Protein AF-A0A177X013-F1 (afdb_monomer_lite)

Structure (mmCIF, N/CA/C/O backbone):
data_AF-A0A177X013-F1
#
_entry.id   AF-A0A177X013-F1
#
loop_
_atom_site.group_PDB
_atom_site.id
_atom_site.type_symbol
_atom_site.label_atom_id
_atom_site.label_alt_id
_atom_site.label_comp_id
_atom_site.label_asym_id
_atom_site.label_entity_id
_atom_site.label_seq_id
_atom_site.pdbx_PDB_ins_code
_atom_site.Cartn_x
_atom_site.Cartn_y
_atom_site.Cartn_z
_atom_site.occupancy
_atom_site.B_iso_or_equiv
_atom_site.auth_seq_id
_atom_site.auth_comp_id
_atom_site.auth_asym_id
_atom_site.auth_atom_id
_atom_site.pdbx_PDB_model_num
ATOM 1 N N . MET A 1 1 ? -49.989 3.088 95.632 1.00 61.22 1 MET A N 1
ATOM 2 C CA . MET A 1 1 ? -48.699 2.382 95.447 1.00 61.22 1 MET A CA 1
ATOM 3 C C . MET A 1 1 ? -48.787 1.235 94.433 1.00 61.22 1 MET A C 1
ATOM 5 O O . MET A 1 1 ? -48.000 1.241 93.500 1.00 61.22 1 MET A O 1
ATOM 9 N N . ALA A 1 2 ? -49.727 0.282 94.551 1.00 73.88 2 ALA A N 1
ATOM 10 C CA . ALA A 1 2 ? -49.805 -0.872 93.636 1.00 73.88 2 ALA A CA 1
ATOM 11 C C . ALA A 1 2 ? -50.185 -0.526 92.173 1.00 73.88 2 ALA A C 1
ATOM 13 O O . ALA A 1 2 ? -49.547 -1.038 91.260 1.00 73.88 2 ALA A O 1
ATOM 14 N N . ASN A 1 3 ? -51.150 0.378 91.939 1.00 80.94 3 ASN A N 1
ATOM 15 C CA . ASN A 1 3 ? -51.537 0.790 90.574 1.00 80.94 3 ASN A CA 1
ATOM 16 C C . ASN A 1 3 ? -50.411 1.512 89.823 1.00 80.94 3 ASN A C 1
ATOM 18 O O . ASN A 1 3 ? -50.143 1.181 88.678 1.00 80.94 3 ASN A O 1
ATOM 22 N N . ILE A 1 4 ? -49.692 2.411 90.501 1.00 86.50 4 ILE A N 1
ATOM 23 C CA . ILE A 1 4 ? -48.566 3.155 89.915 1.00 86.50 4 ILE A CA 1
ATOM 24 C C . ILE A 1 4 ? -47.452 2.199 89.464 1.00 86.50 4 ILE A C 1
ATOM 26 O O . ILE A 1 4 ? -46.895 2.365 88.387 1.00 86.50 4 ILE A O 1
ATOM 30 N N . ARG A 1 5 ? -47.152 1.149 90.245 1.00 86.75 5 ARG A N 1
ATOM 31 C CA . ARG A 1 5 ? -46.179 0.122 89.829 1.00 86.75 5 ARG A CA 1
ATOM 32 C C . ARG A 1 5 ? -46.622 -0.641 88.584 1.00 86.75 5 ARG A C 1
ATOM 34 O O . ARG A 1 5 ? -45.784 -0.964 87.754 1.00 86.75 5 ARG A O 1
ATOM 41 N N . LYS A 1 6 ? -47.918 -0.930 88.459 1.00 90.56 6 LYS A N 1
ATOM 42 C CA . LYS A 1 6 ? -48.472 -1.649 87.307 1.00 90.56 6 LYS A CA 1
ATOM 43 C C . LYS A 1 6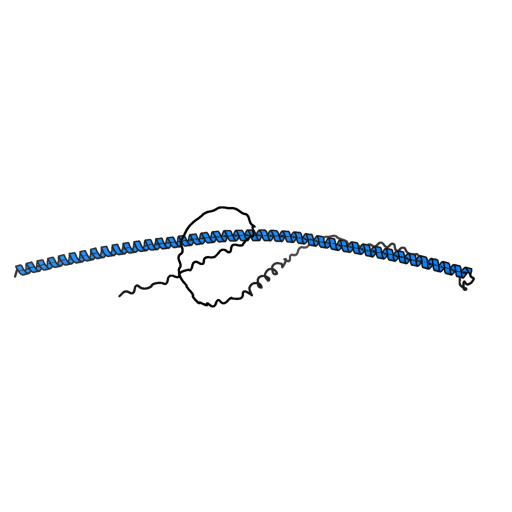 ? -48.475 -0.781 86.045 1.00 90.56 6 LYS A C 1
ATOM 45 O O . LYS A 1 6 ? -48.147 -1.269 84.973 1.00 90.56 6 LYS A O 1
ATOM 50 N N . GLU A 1 7 ? -48.800 0.502 86.180 1.00 91.81 7 GLU A N 1
ATOM 51 C CA . GLU A 1 7 ? -48.697 1.481 85.092 1.00 91.81 7 GLU A CA 1
ATOM 52 C C . GLU A 1 7 ? -47.247 1.678 84.644 1.00 91.81 7 GLU A C 1
ATOM 54 O O . GLU A 1 7 ? -46.984 1.673 83.448 1.00 91.81 7 GLU A O 1
ATOM 59 N N . MET A 1 8 ? -46.303 1.758 85.586 1.00 91.31 8 MET A N 1
ATOM 60 C CA . MET A 1 8 ? -44.873 1.849 85.287 1.00 91.31 8 MET A CA 1
ATOM 61 C C . MET A 1 8 ? -44.363 0.605 84.548 1.00 91.31 8 MET A C 1
ATOM 63 O O . MET A 1 8 ? -43.709 0.740 83.522 1.00 91.31 8 MET A O 1
ATOM 67 N N . GLN A 1 9 ? -44.736 -0.600 84.994 1.00 92.94 9 GLN A N 1
ATOM 68 C CA . GLN A 1 9 ? -44.402 -1.843 84.286 1.00 92.94 9 GLN A CA 1
ATOM 69 C C . GLN A 1 9 ? -45.012 -1.904 82.881 1.00 92.94 9 GLN A C 1
ATOM 71 O O . GLN A 1 9 ? -44.349 -2.338 81.945 1.00 92.94 9 GLN A O 1
ATOM 76 N N . ASN A 1 10 ? -46.258 -1.456 82.708 1.00 93.81 10 ASN A N 1
ATOM 77 C CA . ASN A 1 10 ? -46.877 -1.385 81.384 1.00 93.81 10 ASN A CA 1
ATOM 78 C C . ASN A 1 10 ? -46.188 -0.349 80.483 1.00 93.81 10 ASN A C 1
ATOM 80 O O . ASN A 1 10 ? -46.026 -0.601 79.295 1.00 93.81 10 ASN A O 1
ATOM 84 N N . ALA A 1 11 ? -45.774 0.797 81.029 1.00 93.56 11 ALA A N 1
ATOM 85 C CA . ALA A 1 11 ? -45.042 1.816 80.284 1.00 93.56 11 ALA A CA 1
ATOM 86 C C . ALA A 1 11 ? -43.655 1.317 79.849 1.00 93.56 11 ALA A C 1
ATOM 88 O O . ALA A 1 11 ? -43.278 1.512 78.698 1.00 93.56 11 ALA A O 1
ATOM 89 N N . GLU A 1 12 ? -42.932 0.618 80.728 1.00 94.88 12 GLU A N 1
ATOM 90 C CA . GLU A 1 12 ? -41.658 -0.034 80.395 1.00 94.88 12 GLU A CA 1
ATOM 91 C C . GLU A 1 12 ? -41.834 -1.084 79.295 1.00 94.88 12 GLU A C 1
ATOM 93 O O . GLU A 1 12 ? -41.061 -1.118 78.339 1.00 94.88 12 GLU A O 1
ATOM 98 N N . LEU A 1 13 ? -42.874 -1.917 79.394 1.00 95.12 13 LEU A N 1
ATOM 99 C CA . LEU A 1 13 ? -43.144 -2.961 78.409 1.00 95.12 13 LEU A CA 1
ATOM 100 C C . LEU A 1 13 ? -43.518 -2.359 77.048 1.00 95.12 13 LEU A C 1
ATOM 102 O O . LEU A 1 13 ? -42.961 -2.778 76.038 1.00 95.12 13 LEU A O 1
ATOM 106 N N . ASN A 1 14 ? -44.369 -1.328 77.035 1.00 95.81 14 ASN A N 1
ATOM 107 C CA . ASN A 1 14 ? -44.735 -0.592 75.823 1.00 95.81 14 ASN A CA 1
ATOM 108 C C . ASN A 1 14 ? -43.517 0.074 75.168 1.00 95.81 14 ASN A C 1
ATOM 110 O O . ASN A 1 14 ? -43.344 -0.027 73.955 1.00 95.81 14 ASN A O 1
ATOM 114 N N . HIS A 1 15 ? -42.654 0.708 75.965 1.00 95.75 15 HIS A N 1
ATOM 115 C CA . HIS A 1 15 ? -41.426 1.326 75.473 1.00 95.75 15 HIS A CA 1
ATOM 116 C C . HIS A 1 15 ? -40.476 0.290 74.859 1.00 95.75 15 HIS A C 1
ATOM 118 O O . HIS A 1 15 ? -39.914 0.525 73.795 1.00 95.75 15 HIS A O 1
ATOM 124 N N . LEU A 1 16 ? -40.310 -0.879 75.490 1.00 96.56 16 LEU A N 1
ATOM 125 C CA . LEU A 1 16 ? -39.487 -1.961 74.939 1.00 96.56 16 LEU A CA 1
ATOM 126 C C . LEU A 1 16 ? -40.039 -2.493 73.611 1.00 96.56 16 LEU A C 1
ATOM 128 O O . LEU A 1 16 ? -39.260 -2.742 72.693 1.00 96.56 16 LEU A O 1
ATOM 132 N N . THR A 1 17 ? -41.360 -2.643 73.484 1.00 96.50 17 THR A N 1
ATOM 133 C CA . THR A 1 17 ? -41.977 -3.020 72.202 1.00 96.50 17 THR A CA 1
ATOM 134 C C . THR A 1 17 ? -41.787 -1.951 71.134 1.00 96.50 17 THR A C 1
ATOM 136 O O . THR A 1 17 ? -41.399 -2.285 70.021 1.00 96.50 17 THR A O 1
ATOM 139 N N . GLU A 1 18 ? -41.974 -0.675 71.471 1.00 97.00 18 GLU A N 1
ATOM 140 C CA . GLU A 1 18 ? -41.779 0.425 70.523 1.00 97.00 18 GLU A CA 1
ATOM 141 C C . GLU A 1 18 ? -40.314 0.524 70.073 1.00 97.00 18 GLU A C 1
ATOM 143 O O . GLU A 1 18 ? -40.041 0.689 68.885 1.00 97.00 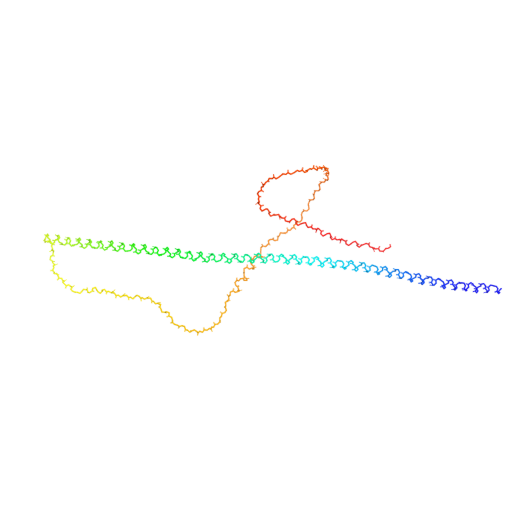18 GLU A O 1
ATOM 148 N N . MET A 1 19 ? -39.358 0.327 70.989 1.00 96.88 19 MET A N 1
ATOM 149 C CA . MET A 1 19 ? -37.940 0.226 70.642 1.00 96.88 19 MET A CA 1
ATOM 150 C C . MET A 1 19 ? -37.664 -0.927 69.673 1.00 96.88 19 MET A C 1
ATOM 152 O O . MET A 1 19 ? -36.980 -0.724 68.671 1.00 96.88 19 MET A O 1
ATOM 156 N N . ALA A 1 20 ? -38.214 -2.115 69.932 1.00 96.31 20 ALA A N 1
ATOM 157 C CA . ALA A 1 20 ? -38.035 -3.269 69.053 1.00 96.31 20 ALA A CA 1
ATOM 158 C C . ALA A 1 20 ? -38.648 -3.039 67.657 1.00 96.31 20 ALA A C 1
ATOM 160 O O . ALA A 1 20 ? -38.047 -3.410 66.645 1.00 96.31 20 ALA A O 1
ATOM 161 N N . ASP A 1 21 ? -39.812 -2.390 67.586 1.00 97.19 21 ASP A N 1
ATOM 162 C CA . ASP A 1 21 ? -40.474 -2.049 66.325 1.00 97.19 21 ASP A CA 1
ATOM 163 C C . ASP A 1 21 ? -39.683 -1.000 65.528 1.00 97.19 21 ASP A C 1
ATOM 165 O O . ASP A 1 21 ? -39.533 -1.124 64.308 1.00 97.19 21 ASP A O 1
ATOM 169 N N . LEU A 1 22 ? -39.114 0.002 66.204 1.00 97.19 22 LEU A N 1
ATOM 170 C CA . LEU A 1 22 ? -38.243 1.001 65.583 1.00 97.19 22 LEU A CA 1
ATOM 171 C C . LEU A 1 22 ? -36.941 0.384 65.065 1.00 97.19 22 LEU A C 1
ATOM 173 O O . LEU A 1 22 ? -36.544 0.668 63.934 1.00 97.19 22 LEU A O 1
ATOM 177 N N . GLU A 1 23 ? -36.294 -0.485 65.845 1.00 96.81 23 GLU A N 1
ATOM 178 C CA . GLU A 1 23 ? -35.095 -1.212 65.413 1.00 96.81 23 GLU A CA 1
ATOM 179 C C . GLU A 1 23 ? -35.379 -2.063 64.174 1.00 96.81 23 GLU A C 1
ATOM 181 O O . GLU A 1 23 ? -34.621 -2.033 63.199 1.00 96.81 23 GLU A O 1
ATOM 186 N N . ARG A 1 24 ? -36.512 -2.772 64.170 1.00 96.94 24 ARG A N 1
ATOM 187 C CA . ARG A 1 24 ? -36.953 -3.557 63.019 1.00 96.94 24 ARG A CA 1
ATOM 188 C C . ARG A 1 24 ? -37.196 -2.678 61.793 1.00 96.94 24 ARG A C 1
ATOM 190 O O . ARG A 1 24 ? -36.678 -2.989 60.722 1.00 96.94 24 ARG A O 1
ATOM 197 N N . SER A 1 25 ? -37.937 -1.582 61.945 1.00 97.50 25 SER A N 1
ATOM 198 C CA . SER A 1 25 ? -38.226 -0.635 60.860 1.00 97.50 25 SER A CA 1
ATOM 199 C C . SER A 1 25 ? -36.945 -0.033 60.273 1.00 97.50 25 SER A C 1
ATOM 201 O O . SER A 1 25 ? -36.783 0.036 59.053 1.00 97.50 25 SER A O 1
ATOM 203 N N . LEU A 1 26 ? -35.978 0.322 61.125 1.00 97.44 26 LEU A N 1
ATOM 204 C CA . LEU A 1 26 ? -34.677 0.837 60.701 1.00 97.44 26 LEU A CA 1
ATOM 205 C C . LEU A 1 26 ? -33.886 -0.207 59.904 1.00 97.44 26 LEU A C 1
ATOM 207 O O . LEU A 1 26 ? -33.320 0.119 58.857 1.00 97.44 26 LEU A O 1
ATOM 211 N N . LEU A 1 27 ? -33.852 -1.461 60.366 1.00 97.50 27 LEU A N 1
ATOM 212 C CA . LEU A 1 27 ? -33.182 -2.549 59.652 1.00 97.50 27 LEU A CA 1
ATOM 213 C C . LEU A 1 27 ? -33.850 -2.843 58.303 1.00 97.50 27 LEU A C 1
ATOM 215 O O . LEU A 1 27 ? -33.152 -2.998 57.299 1.00 97.50 27 LEU A O 1
ATOM 219 N N . GLU A 1 28 ? -35.182 -2.860 58.249 1.00 97.62 28 GLU A N 1
ATOM 220 C CA . GLU A 1 28 ? -35.942 -3.046 57.008 1.00 97.62 28 GLU A CA 1
ATOM 221 C C . GLU A 1 28 ? -35.687 -1.899 56.015 1.00 97.62 28 GLU A C 1
ATOM 223 O O . GLU A 1 28 ? -35.391 -2.151 54.841 1.00 97.62 28 GLU A O 1
ATOM 228 N N . ALA A 1 29 ? -35.709 -0.646 56.480 1.00 97.44 29 ALA A N 1
ATOM 229 C CA . ALA A 1 29 ? -35.396 0.526 55.665 1.00 97.44 29 ALA A CA 1
ATOM 230 C C . ALA A 1 29 ? -33.955 0.482 55.135 1.00 97.44 29 ALA A C 1
ATOM 232 O O . ALA A 1 29 ? -33.724 0.705 53.944 1.00 97.44 29 ALA A O 1
ATOM 233 N N . ARG A 1 30 ? -32.985 0.117 55.984 1.00 97.88 30 ARG A N 1
ATOM 234 C CA . ARG A 1 30 ? -31.582 -0.048 55.581 1.00 97.88 30 ARG A CA 1
ATOM 235 C C . ARG A 1 30 ? -31.428 -1.125 54.511 1.00 97.88 30 ARG A C 1
ATOM 237 O O . ARG A 1 30 ? -30.766 -0.885 53.505 1.00 97.88 30 ARG A O 1
ATOM 244 N N . MET A 1 31 ? -32.045 -2.293 54.698 1.00 97.88 31 MET A N 1
ATOM 245 C CA . MET A 1 31 ? -31.998 -3.374 53.708 1.00 97.88 31 MET A CA 1
ATOM 246 C C . MET A 1 31 ? -32.633 -2.959 52.379 1.00 97.88 31 MET A C 1
ATOM 248 O O . MET A 1 31 ? -32.132 -3.335 51.319 1.00 97.88 31 MET A O 1
ATOM 252 N N . LYS A 1 32 ? -33.727 -2.192 52.417 1.00 98.00 32 LYS A N 1
ATOM 253 C CA . LYS A 1 32 ? -34.384 -1.679 51.212 1.00 98.00 32 LYS A CA 1
ATOM 254 C C . LYS A 1 32 ? -33.476 -0.713 50.451 1.00 98.00 32 LYS A C 1
ATOM 256 O O . LYS A 1 32 ? -33.239 -0.932 49.266 1.00 98.00 32 LYS A O 1
ATOM 261 N N . LEU A 1 33 ? -32.912 0.282 51.138 1.00 97.94 33 LEU A N 1
ATOM 262 C CA . LEU A 1 33 ? -31.987 1.246 50.536 1.00 97.94 33 LEU A CA 1
ATOM 263 C C . LEU A 1 33 ? -30.741 0.563 49.968 1.00 97.94 33 LEU A C 1
ATOM 265 O O . LEU A 1 33 ? -30.304 0.897 48.870 1.00 97.94 33 LEU A O 1
ATOM 269 N N . GLN A 1 34 ? -30.202 -0.434 50.673 1.00 98.00 34 GLN A N 1
ATOM 270 C CA . GLN A 1 34 ? -29.065 -1.206 50.183 1.00 98.00 34 GLN A CA 1
ATOM 271 C C . GLN A 1 34 ? -29.403 -1.939 48.877 1.00 98.00 34 GLN A C 1
ATOM 273 O O . GLN A 1 34 ? -28.647 -1.846 47.914 1.00 98.00 34 GLN A O 1
ATOM 278 N N . LYS A 1 35 ? -30.557 -2.613 48.803 1.00 98.31 35 LYS A N 1
ATOM 279 C CA . LYS A 1 35 ? -30.996 -3.297 47.575 1.00 98.31 35 LYS A CA 1
ATOM 280 C C . LYS A 1 35 ? -31.227 -2.325 46.419 1.00 98.31 35 LYS A C 1
ATOM 282 O O . LYS A 1 35 ? -30.875 -2.632 45.283 1.00 98.31 35 LYS A O 1
ATOM 287 N N . GLU A 1 36 ? -31.823 -1.167 46.687 1.00 98.19 36 GLU A N 1
ATOM 288 C CA . GLU A 1 36 ? -32.043 -0.130 45.673 1.00 98.19 36 GLU A CA 1
ATOM 289 C C . GLU A 1 36 ? -30.715 0.424 45.139 1.00 98.19 36 GLU A C 1
ATOM 291 O O . GLU A 1 36 ? -30.545 0.536 43.923 1.00 98.19 36 GLU A O 1
ATOM 296 N N . ALA A 1 37 ? -29.745 0.684 46.022 1.00 97.94 37 ALA A N 1
ATOM 297 C CA . ALA A 1 37 ? -28.405 1.114 45.639 1.00 97.94 37 ALA A CA 1
ATOM 298 C C . ALA A 1 37 ? -27.667 0.042 44.821 1.00 97.94 37 ALA A C 1
ATOM 300 O O . ALA A 1 37 ? -27.144 0.347 43.752 1.00 97.94 37 ALA A O 1
ATOM 301 N N . GLU A 1 38 ? -27.683 -1.220 45.261 1.00 98.19 38 GLU A N 1
ATOM 302 C CA . GLU A 1 38 ? -27.077 -2.342 44.530 1.00 98.19 38 GLU A CA 1
ATOM 303 C C . GLU A 1 38 ? -27.692 -2.516 43.133 1.00 98.19 38 GLU A C 1
ATOM 305 O O . GLU A 1 38 ? -26.974 -2.746 42.160 1.00 98.19 38 GLU A O 1
ATOM 310 N N . ASN A 1 39 ? -29.013 -2.366 43.002 1.00 98.12 39 ASN A N 1
ATOM 311 C CA . ASN A 1 39 ? -29.688 -2.430 41.705 1.00 98.12 39 ASN A CA 1
ATOM 312 C C . ASN A 1 39 ? -29.307 -1.251 40.800 1.00 98.12 39 ASN A C 1
ATOM 314 O O . ASN A 1 39 ? -29.091 -1.446 39.603 1.00 98.12 39 ASN A O 1
ATOM 318 N N . LYS A 1 40 ? -29.191 -0.039 41.358 1.00 98.38 40 LYS A N 1
ATOM 319 C CA . LYS A 1 40 ? -28.760 1.146 40.606 1.00 98.38 40 LYS A CA 1
ATOM 320 C C . LYS A 1 40 ? -27.322 0.999 40.113 1.00 98.38 40 LYS A C 1
ATOM 322 O O . LYS A 1 40 ? -27.064 1.272 38.943 1.00 98.38 40 LYS A O 1
ATOM 327 N N . ILE A 1 41 ? -26.421 0.514 40.969 1.00 98.31 41 ILE A N 1
ATOM 328 C CA . ILE A 1 41 ? -25.024 0.237 40.614 1.00 98.31 41 ILE A CA 1
ATOM 329 C C . ILE A 1 41 ? -24.971 -0.772 39.467 1.00 98.31 41 ILE A C 1
ATOM 331 O O . ILE A 1 41 ? -24.408 -0.459 38.425 1.00 98.31 41 ILE A O 1
ATOM 335 N N . LYS A 1 42 ? -25.663 -1.911 39.583 1.00 98.44 42 LYS A N 1
ATOM 336 C CA . LYS A 1 42 ? -25.708 -2.922 38.511 1.00 98.44 42 LYS A CA 1
ATOM 337 C C . LYS A 1 42 ? -26.246 -2.371 37.192 1.00 98.44 42 LYS A C 1
ATOM 339 O O . LYS A 1 42 ? -25.731 -2.698 36.127 1.00 98.44 42 LYS A O 1
ATOM 344 N N . SER A 1 43 ? -27.280 -1.531 37.246 1.00 98.38 43 SER A N 1
ATOM 345 C CA . SER A 1 43 ? -27.830 -0.893 36.047 1.00 98.38 43 SER A CA 1
ATOM 346 C C . SER A 1 43 ? -26.822 0.052 35.393 1.00 98.38 43 SER A C 1
ATOM 348 O O . SER A 1 43 ? -26.702 0.059 34.170 1.00 98.38 43 SER A O 1
ATOM 350 N N . MET A 1 44 ? -26.107 0.849 36.191 1.00 98.19 44 MET A N 1
ATOM 351 C CA . MET A 1 44 ? -25.073 1.759 35.698 1.00 98.19 44 MET A CA 1
ATOM 352 C C . MET A 1 44 ? -23.877 0.998 35.126 1.00 98.19 44 MET A C 1
ATOM 354 O O . MET A 1 44 ? -23.410 1.336 34.043 1.00 98.19 44 MET A O 1
ATOM 358 N N . GLU A 1 45 ? -23.419 -0.051 35.808 1.00 98.31 45 GLU A N 1
ATOM 359 C CA . GLU A 1 45 ? -22.350 -0.933 35.334 1.00 98.31 45 GLU A CA 1
ATOM 360 C C . GLU A 1 45 ? -22.728 -1.579 34.000 1.00 98.31 45 GLU A C 1
ATOM 362 O O . GLU A 1 45 ? -21.951 -1.529 33.050 1.00 98.31 45 GLU A O 1
ATOM 367 N N . SER A 1 46 ? -23.948 -2.113 33.880 1.00 98.06 46 SER A N 1
ATOM 368 C CA . SER A 1 46 ? -24.433 -2.697 32.627 1.00 98.06 46 SER A CA 1
ATOM 369 C C . SER A 1 46 ? -24.461 -1.675 31.488 1.00 98.06 46 SER A C 1
ATOM 371 O O . SER A 1 46 ? -24.019 -1.987 30.384 1.00 98.06 46 SER A O 1
ATOM 373 N N . ALA A 1 47 ? -24.936 -0.451 31.744 1.00 98.19 47 ALA A N 1
ATOM 374 C CA . ALA A 1 47 ? -24.970 0.612 30.740 1.00 98.19 47 ALA A CA 1
ATOM 375 C C . ALA A 1 47 ? -23.557 1.064 30.328 1.00 98.19 47 ALA A C 1
ATOM 377 O O . ALA A 1 47 ? -23.288 1.290 29.147 1.00 98.19 47 ALA A O 1
ATOM 378 N N . ALA A 1 48 ? -22.632 1.160 31.287 1.00 98.12 48 ALA A N 1
ATOM 379 C CA . ALA A 1 48 ? -21.235 1.480 31.020 1.00 98.12 48 ALA A CA 1
ATOM 380 C C . ALA A 1 48 ? -20.555 0.378 30.194 1.00 98.12 48 ALA A C 1
ATOM 382 O O . ALA A 1 48 ? -19.864 0.680 29.221 1.00 98.12 48 ALA A O 1
ATOM 383 N N . HIS A 1 49 ? -20.794 -0.894 30.528 1.00 98.19 49 HIS A N 1
ATOM 384 C CA . HIS A 1 49 ? -20.278 -2.032 29.773 1.00 98.19 49 HIS A CA 1
ATOM 385 C C . HIS A 1 49 ? -20.836 -2.091 28.351 1.00 98.19 49 HIS A C 1
ATOM 387 O O . HIS A 1 49 ? -20.069 -2.318 27.419 1.00 98.19 49 HIS A O 1
ATOM 393 N N . GLU A 1 50 ? -22.131 -1.837 28.158 1.00 98.19 50 GLU A N 1
ATOM 394 C CA . GLU A 1 50 ? -22.734 -1.770 26.823 1.00 98.19 50 GLU A CA 1
ATOM 395 C C . GLU A 1 50 ? -22.123 -0.636 25.990 1.00 98.19 50 GLU A C 1
ATOM 397 O O . GLU A 1 50 ? -21.731 -0.844 24.840 1.00 98.19 50 GLU A O 1
ATOM 402 N N . LYS A 1 51 ? -21.960 0.552 26.585 1.00 98.38 51 LYS A N 1
ATOM 403 C CA . LYS A 1 51 ? -21.342 1.701 25.914 1.00 98.38 51 LYS A CA 1
ATOM 404 C C . LYS A 1 51 ? -19.884 1.414 25.539 1.00 98.38 51 LYS A C 1
ATOM 406 O O . LYS A 1 51 ? -19.477 1.698 24.415 1.00 98.38 51 LYS A O 1
ATOM 411 N N . ALA A 1 52 ? -19.113 0.817 26.447 1.00 98.25 52 ALA A N 1
ATOM 412 C CA . ALA A 1 52 ? -17.731 0.421 26.191 1.00 98.25 52 ALA A CA 1
ATOM 413 C C . ALA A 1 52 ? -17.637 -0.638 25.083 1.00 98.25 52 ALA A C 1
ATOM 415 O O . ALA A 1 52 ? -16.825 -0.496 24.171 1.00 98.25 52 ALA A O 1
ATOM 416 N N . ALA A 1 53 ? -18.497 -1.660 25.118 1.00 98.44 53 ALA A N 1
ATOM 417 C CA . ALA A 1 53 ? -18.557 -2.684 24.081 1.00 98.44 53 ALA A CA 1
ATOM 418 C C . ALA A 1 53 ? -18.866 -2.069 22.712 1.00 98.44 53 ALA A C 1
ATOM 420 O O . ALA A 1 53 ? -18.177 -2.378 21.744 1.00 98.44 53 ALA A O 1
ATOM 421 N N . LYS A 1 54 ? -19.828 -1.140 22.649 1.00 98.44 54 LYS A N 1
ATOM 422 C CA . LYS A 1 54 ? -20.172 -0.430 21.416 1.00 98.44 54 LYS A CA 1
ATOM 423 C C . LYS A 1 54 ? -19.003 0.390 20.868 1.00 98.44 54 LYS A C 1
ATOM 425 O O . LYS A 1 54 ? -18.692 0.289 19.686 1.00 98.44 54 LYS A O 1
ATOM 430 N N . TYR A 1 55 ? -18.310 1.158 21.709 1.00 98.50 55 TYR A N 1
ATOM 431 C CA . TYR A 1 55 ? -17.134 1.903 21.251 1.00 98.50 55 TYR A CA 1
ATOM 432 C C . TYR A 1 55 ? -16.038 0.976 20.733 1.00 98.50 55 TYR A C 1
ATOM 434 O O . TYR A 1 55 ? -15.439 1.256 19.698 1.00 98.50 55 TYR A O 1
ATOM 442 N N . LEU A 1 56 ? -15.793 -0.148 21.409 1.00 98.44 56 LEU A N 1
ATOM 443 C CA . LEU A 1 56 ? -14.807 -1.123 20.952 1.00 98.44 56 LEU A CA 1
ATOM 444 C C . LEU A 1 56 ? -15.196 -1.735 19.602 1.00 98.44 56 LEU A C 1
ATOM 446 O O . LEU A 1 56 ? -14.334 -1.866 18.730 1.00 98.44 56 LEU A O 1
ATOM 450 N N . THR A 1 57 ? -16.470 -2.076 19.390 1.00 98.56 57 THR A N 1
ATOM 451 C CA . THR A 1 57 ? -16.930 -2.600 18.097 1.00 98.56 57 THR A CA 1
ATOM 452 C C . THR A 1 57 ? -16.844 -1.549 16.997 1.00 98.56 57 THR A C 1
ATOM 454 O O . THR A 1 57 ? -16.342 -1.841 15.913 1.00 98.56 57 THR A O 1
ATOM 457 N N . ASP A 1 58 ? -17.254 -0.312 17.275 1.00 98.38 58 ASP A N 1
ATOM 458 C CA . ASP A 1 58 ? -17.225 0.785 16.306 1.00 98.38 58 ASP A CA 1
ATOM 459 C C . ASP A 1 58 ? -15.774 1.109 15.904 1.00 98.38 58 ASP A C 1
ATOM 461 O O . ASP A 1 58 ? -15.459 1.204 14.718 1.00 98.38 58 ASP A O 1
ATOM 465 N N . HIS A 1 59 ? -14.845 1.166 16.865 1.00 98.50 59 HIS A N 1
ATOM 466 C CA . HIS A 1 59 ? -13.422 1.348 16.568 1.00 98.50 59 HIS A CA 1
ATOM 467 C C . HIS A 1 59 ? -12.817 0.173 15.795 1.00 98.50 59 HIS A C 1
ATOM 469 O O . HIS A 1 59 ? -12.051 0.390 14.857 1.00 98.50 59 HIS A O 1
ATOM 475 N N . THR A 1 60 ? -13.163 -1.065 16.151 1.00 98.56 60 THR A N 1
ATOM 476 C CA . THR A 1 60 ? -12.657 -2.255 15.449 1.00 98.56 60 THR A CA 1
ATOM 477 C C . THR A 1 60 ? -13.126 -2.267 13.996 1.00 98.56 60 THR A C 1
ATOM 479 O O . THR A 1 60 ? -12.313 -2.433 13.090 1.00 98.56 60 THR A O 1
ATOM 482 N N . THR A 1 61 ? -14.411 -2.001 13.753 1.00 98.44 61 THR A N 1
ATOM 483 C CA . THR A 1 61 ? -14.962 -1.940 12.390 1.00 98.44 61 THR A CA 1
ATOM 484 C C . THR A 1 61 ? -14.370 -0.790 11.571 1.00 98.44 61 THR A C 1
ATOM 486 O O . THR A 1 61 ? -14.080 -0.970 10.388 1.00 98.44 61 THR A O 1
ATOM 489 N N . ALA A 1 62 ? -14.113 0.371 12.186 1.00 98.44 62 ALA A N 1
ATOM 490 C CA . ALA A 1 62 ? -13.424 1.481 11.529 1.00 98.44 62 ALA A CA 1
ATOM 491 C C . ALA A 1 62 ? -11.993 1.101 11.105 1.00 98.44 62 ALA A C 1
ATOM 493 O O . ALA A 1 62 ? -11.600 1.351 9.963 1.00 98.44 62 ALA A O 1
ATOM 494 N N . LEU A 1 63 ? -11.239 0.436 11.988 1.00 98.56 63 LEU A N 1
ATOM 495 C CA . LEU A 1 63 ? -9.891 -0.054 11.687 1.00 98.56 63 LEU A CA 1
ATOM 496 C C . LEU A 1 63 ? -9.895 -1.119 10.583 1.00 98.56 63 LEU A C 1
ATOM 498 O O . LEU A 1 63 ? -9.040 -1.097 9.699 1.00 98.56 63 LEU A O 1
ATOM 502 N N . GLU A 1 64 ? -10.858 -2.038 10.591 1.00 98.56 64 GLU A N 1
ATOM 503 C CA . GLU A 1 64 ? -11.011 -3.052 9.542 1.00 98.56 64 GLU A CA 1
ATOM 504 C C . GLU A 1 64 ? -11.326 -2.427 8.176 1.00 98.56 64 GLU A C 1
ATOM 506 O O . GLU A 1 64 ? -10.761 -2.837 7.152 1.00 98.56 64 GLU A O 1
ATOM 511 N N . ALA A 1 65 ? -12.188 -1.407 8.147 1.00 98.44 65 ALA A N 1
ATOM 512 C CA . ALA A 1 65 ? -12.515 -0.666 6.935 1.00 98.44 65 ALA A CA 1
ATOM 513 C C . ALA A 1 65 ? -11.293 0.090 6.390 1.00 98.44 65 ALA A C 1
ATOM 515 O O . ALA A 1 65 ? -11.005 0.024 5.190 1.00 98.44 65 ALA A O 1
ATOM 516 N N . GLU A 1 66 ? -10.531 0.757 7.260 1.00 98.50 66 GLU A N 1
ATOM 517 C CA . GLU A 1 66 ? -9.305 1.449 6.866 1.00 98.50 66 GLU A CA 1
ATOM 518 C C . GLU A 1 66 ? -8.240 0.473 6.356 1.00 98.50 66 GLU A C 1
ATOM 520 O O . GLU A 1 66 ? -7.652 0.698 5.297 1.00 98.50 66 GLU A O 1
ATOM 525 N N . ASN A 1 67 ? -8.035 -0.651 7.041 1.00 98.62 67 ASN A N 1
ATOM 526 C CA . ASN A 1 67 ? -7.085 -1.676 6.618 1.00 98.62 67 ASN A CA 1
ATOM 527 C C . ASN A 1 67 ? -7.475 -2.277 5.254 1.00 98.62 67 ASN A C 1
ATOM 529 O O . ASN A 1 67 ? -6.629 -2.465 4.374 1.00 98.62 67 ASN A O 1
ATOM 533 N N . SER A 1 68 ? -8.773 -2.491 5.027 1.00 98.50 68 SER A N 1
ATOM 534 C CA . SER A 1 68 ? -9.300 -2.930 3.731 1.00 98.50 68 SER A CA 1
ATOM 535 C C . SER A 1 68 ? -9.031 -1.903 2.627 1.00 98.50 68 SER A C 1
ATOM 537 O O . SER A 1 68 ? -8.571 -2.272 1.540 1.00 98.50 68 SER A O 1
ATOM 539 N N . ARG A 1 69 ? -9.246 -0.611 2.909 1.00 98.62 69 ARG A N 1
ATOM 540 C CA . ARG A 1 69 ? -8.951 0.492 1.982 1.00 98.62 69 ARG A CA 1
ATOM 541 C C . ARG A 1 69 ? -7.460 0.558 1.646 1.00 98.62 69 ARG A C 1
ATOM 543 O O . ARG A 1 69 ? -7.100 0.540 0.470 1.00 98.62 69 ARG A O 1
ATOM 550 N N . LEU A 1 70 ? -6.594 0.568 2.660 1.00 98.62 70 LEU A N 1
ATOM 551 C CA . LEU A 1 70 ? -5.138 0.610 2.489 1.00 98.62 70 LEU A CA 1
ATOM 552 C C . LEU A 1 70 ? -4.624 -0.605 1.710 1.00 98.62 70 LEU A C 1
ATOM 554 O O . LEU A 1 70 ? -3.799 -0.464 0.810 1.00 98.62 70 LEU A O 1
ATOM 558 N N . SER A 1 71 ? -5.162 -1.793 1.989 1.00 98.50 71 SER A N 1
ATOM 559 C CA . SER A 1 71 ? -4.841 -3.015 1.247 1.00 98.50 71 SER A CA 1
ATOM 560 C C . SER A 1 71 ? -5.219 -2.912 -0.233 1.00 98.50 71 SER A C 1
ATOM 562 O O . SER A 1 71 ? -4.474 -3.372 -1.102 1.00 98.50 71 SER A O 1
ATOM 564 N N . GLN A 1 72 ? -6.365 -2.304 -0.550 1.00 98.50 72 GLN A N 1
ATOM 565 C CA . GLN A 1 72 ? -6.780 -2.079 -1.933 1.00 98.50 72 GLN A CA 1
ATOM 566 C C . GLN A 1 72 ? -5.870 -1.064 -2.634 1.00 98.50 72 GLN A C 1
ATOM 568 O O . GLN A 1 72 ? -5.450 -1.301 -3.769 1.00 98.50 72 GLN A O 1
ATOM 573 N N . ASP A 1 73 ? -5.541 0.041 -1.970 1.00 98.31 73 ASP A N 1
ATOM 574 C CA . ASP A 1 73 ? -4.675 1.079 -2.528 1.00 98.31 73 ASP A CA 1
ATOM 575 C C . ASP A 1 73 ? -3.251 0.555 -2.760 1.00 98.31 73 ASP A C 1
ATOM 577 O O . ASP A 1 73 ? -2.685 0.768 -3.835 1.00 98.31 73 ASP A O 1
ATOM 581 N N . LEU A 1 74 ? -2.720 -0.261 -1.845 1.00 98.56 74 LEU A N 1
ATOM 582 C CA . LEU A 1 74 ? -1.439 -0.944 -2.025 1.00 98.56 74 LEU A CA 1
ATOM 583 C C . LEU A 1 74 ? -1.444 -1.859 -3.259 1.00 98.56 74 LEU A C 1
ATOM 585 O O . LEU A 1 74 ? -0.476 -1.873 -4.023 1.00 98.56 74 LEU A O 1
ATOM 589 N N . ARG A 1 75 ? -2.537 -2.595 -3.504 1.00 98.38 75 ARG A N 1
ATOM 590 C CA . ARG A 1 75 ? -2.674 -3.433 -4.711 1.00 98.38 75 ARG A CA 1
ATOM 591 C C . ARG A 1 75 ? -2.694 -2.594 -5.987 1.00 98.38 75 ARG A C 1
ATOM 593 O O . ARG A 1 75 ? -2.040 -2.974 -6.956 1.00 98.38 75 ARG A O 1
ATOM 600 N N . LYS A 1 76 ? -3.406 -1.460 -5.995 1.00 98.44 76 LYS A N 1
ATOM 601 C CA . LYS A 1 76 ? -3.437 -0.537 -7.146 1.00 98.44 76 LYS A CA 1
ATOM 602 C C . LYS A 1 76 ? -2.040 -0.005 -7.460 1.00 98.44 76 LYS A C 1
ATOM 604 O O . LYS A 1 76 ? -1.613 -0.071 -8.610 1.00 98.44 76 LYS A O 1
ATOM 609 N N . VAL A 1 77 ? -1.321 0.471 -6.441 1.00 98.50 77 VAL A N 1
ATOM 610 C CA . VAL A 1 77 ? 0.050 0.980 -6.593 1.00 98.50 77 VAL A CA 1
ATOM 611 C C . VAL A 1 77 ? 0.978 -0.124 -7.089 1.00 98.50 77 VAL A C 1
ATOM 613 O O . VAL A 1 77 ? 1.704 0.085 -8.054 1.00 98.50 77 VAL A O 1
ATOM 616 N N . THR A 1 78 ? 0.893 -1.325 -6.512 1.00 98.56 78 THR A N 1
ATOM 617 C CA . THR A 1 78 ? 1.697 -2.480 -6.944 1.00 98.56 78 THR A CA 1
ATOM 618 C C . THR A 1 78 ? 1.484 -2.803 -8.424 1.00 98.56 78 THR A C 1
ATOM 620 O O . THR A 1 78 ? 2.454 -2.982 -9.160 1.00 98.56 78 THR A O 1
ATOM 623 N N . LEU A 1 79 ? 0.228 -2.834 -8.884 1.00 98.56 79 LEU A N 1
ATOM 624 C CA . LEU A 1 79 ? -0.093 -3.057 -10.296 1.00 98.56 79 LEU A CA 1
ATOM 625 C C . LEU A 1 79 ? 0.457 -1.945 -11.194 1.00 98.56 79 LEU A C 1
ATOM 627 O O . LEU A 1 79 ? 1.044 -2.240 -12.234 1.00 98.56 79 LEU A O 1
ATOM 631 N N . ALA A 1 80 ? 0.312 -0.681 -10.794 1.00 98.50 80 ALA A N 1
ATOM 632 C CA . ALA A 1 80 ? 0.861 0.447 -11.541 1.00 98.50 80 ALA A CA 1
ATOM 633 C C . ALA A 1 80 ? 2.393 0.359 -11.653 1.00 98.50 80 ALA A C 1
ATOM 635 O O . ALA A 1 80 ? 2.947 0.546 -12.735 1.00 98.50 80 ALA A O 1
ATOM 636 N N . THR A 1 81 ? 3.084 -0.006 -10.569 1.00 98.44 81 THR A N 1
ATOM 637 C CA . THR A 1 81 ? 4.536 -0.223 -10.577 1.00 98.44 81 THR A CA 1
ATOM 638 C C . THR A 1 81 ? 4.930 -1.372 -11.504 1.00 98.44 81 THR A C 1
ATOM 640 O O . THR A 1 81 ? 5.868 -1.229 -12.282 1.00 98.44 81 THR A O 1
ATOM 643 N N . GLN A 1 82 ? 4.202 -2.492 -11.493 1.00 98.50 82 GLN A N 1
ATOM 644 C CA . GLN A 1 82 ? 4.457 -3.607 -12.414 1.00 98.50 82 GLN A CA 1
ATOM 645 C C . GLN A 1 82 ? 4.280 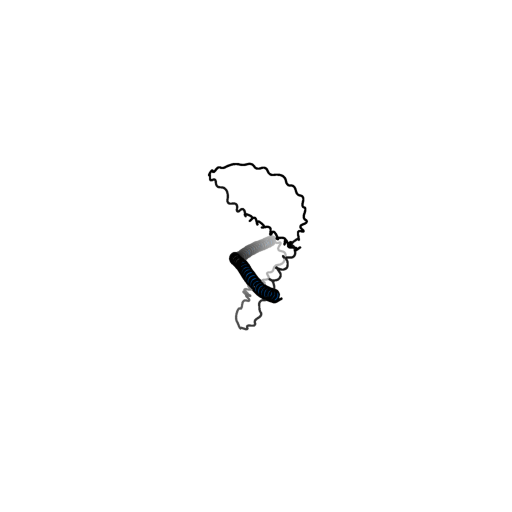-3.198 -13.883 1.00 98.50 82 GLN A C 1
ATOM 647 O O . GLN A 1 82 ? 5.102 -3.556 -14.726 1.00 98.50 82 GLN A O 1
ATOM 652 N N . GLN A 1 83 ? 3.252 -2.404 -14.192 1.00 98.56 83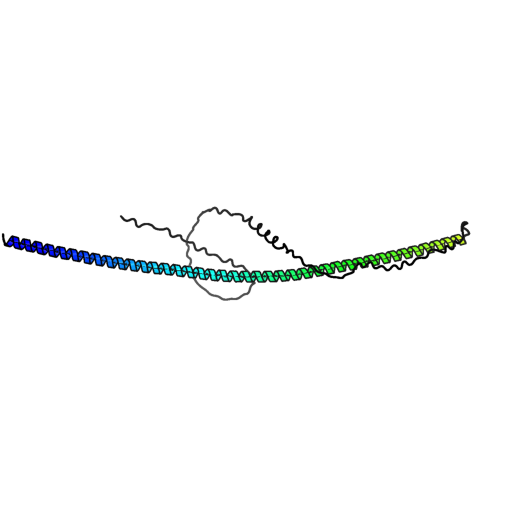 GLN A N 1
ATOM 653 C CA . GLN A 1 83 ? 3.041 -1.862 -15.537 1.00 98.56 83 GLN A CA 1
ATOM 654 C C . GLN A 1 83 ? 4.180 -0.927 -15.961 1.00 98.56 83 GLN A C 1
ATOM 656 O O . GLN A 1 83 ? 4.650 -1.005 -17.095 1.00 98.56 83 GLN A O 1
ATOM 661 N N . GLN A 1 84 ? 4.658 -0.073 -15.052 1.00 98.44 84 GLN A N 1
ATOM 662 C CA . GLN A 1 84 ? 5.798 0.807 -15.312 1.00 98.44 84 GLN A CA 1
ATOM 663 C C . GLN A 1 84 ? 7.086 0.018 -15.555 1.00 98.44 84 GLN A C 1
ATOM 665 O O . GLN A 1 84 ? 7.806 0.331 -16.497 1.00 98.44 84 GLN A O 1
ATOM 670 N N . ILE A 1 85 ? 7.354 -1.029 -14.769 1.00 98.56 85 ILE A N 1
ATOM 671 C CA . ILE A 1 85 ? 8.510 -1.913 -14.980 1.00 98.56 85 ILE A CA 1
ATOM 672 C C . ILE A 1 85 ? 8.444 -2.549 -16.372 1.00 98.56 85 ILE A C 1
ATOM 674 O O . ILE A 1 85 ? 9.401 -2.445 -17.135 1.00 98.56 85 ILE A O 1
ATOM 678 N N . ALA A 1 86 ? 7.297 -3.119 -16.751 1.00 98.44 86 ALA A N 1
ATOM 679 C CA . ALA A 1 86 ? 7.121 -3.710 -18.077 1.00 98.44 86 ALA A CA 1
ATOM 680 C C . ALA A 1 86 ? 7.316 -2.682 -19.209 1.00 98.44 86 ALA A C 1
ATOM 682 O O . ALA A 1 86 ? 7.894 -2.989 -20.253 1.00 98.44 86 ALA A O 1
ATOM 683 N N . HIS A 1 87 ? 6.863 -1.441 -19.007 1.00 98.38 87 HIS A N 1
ATOM 684 C CA . HIS A 1 87 ? 7.081 -0.354 -19.958 1.00 98.38 87 HIS A CA 1
ATOM 685 C C . HIS A 1 87 ? 8.567 0.021 -20.083 1.00 98.38 87 HIS A C 1
ATOM 687 O O . HIS A 1 87 ? 9.061 0.192 -21.197 1.00 98.38 87 HIS A O 1
ATOM 693 N N . ILE A 1 88 ? 9.299 0.089 -18.967 1.00 98.56 88 ILE A N 1
ATOM 694 C CA . ILE A 1 88 ? 10.749 0.330 -18.962 1.00 98.56 88 ILE A CA 1
ATOM 695 C C . ILE A 1 88 ? 11.475 -0.784 -19.723 1.00 98.56 88 ILE A C 1
ATOM 697 O O . ILE A 1 88 ? 12.281 -0.493 -20.602 1.00 98.56 88 ILE A O 1
ATOM 701 N N . GLU A 1 89 ? 11.138 -2.051 -19.481 1.00 98.50 89 GLU A N 1
ATOM 702 C CA . GLU A 1 89 ? 11.737 -3.186 -20.196 1.00 98.50 89 GLU A CA 1
ATOM 703 C C . GLU A 1 89 ? 11.483 -3.138 -21.714 1.00 98.50 89 GLU A C 1
ATOM 705 O O . GLU A 1 89 ? 12.347 -3.527 -22.509 1.00 98.50 89 GLU A O 1
ATOM 710 N N . CYS A 1 90 ? 10.306 -2.663 -22.141 1.00 98.38 90 CYS A N 1
ATOM 711 C CA . CYS A 1 90 ? 10.006 -2.411 -23.553 1.00 98.38 90 CYS A CA 1
ATOM 712 C C . CYS A 1 90 ? 10.922 -1.333 -24.141 1.00 98.38 90 CYS A C 1
ATOM 714 O O . CYS A 1 90 ? 11.548 -1.576 -25.174 1.00 98.38 90 CYS A O 1
ATOM 716 N N . LEU A 1 91 ? 11.038 -0.186 -23.468 1.00 98.44 91 LEU A N 1
ATOM 717 C CA . LEU A 1 91 ? 11.887 0.921 -23.912 1.00 98.44 91 LEU A CA 1
ATOM 718 C C . LEU A 1 91 ? 13.366 0.530 -23.952 1.00 98.44 91 LEU A C 1
ATOM 720 O O . LEU A 1 91 ? 14.081 0.885 -24.884 1.00 98.44 91 LEU A O 1
ATOM 724 N N . GLU A 1 92 ? 13.842 -0.247 -22.981 1.00 98.38 92 GLU A N 1
ATOM 725 C CA . GLU A 1 92 ? 15.214 -0.750 -22.987 1.00 98.38 92 GLU A CA 1
ATOM 726 C C . GLU A 1 92 ? 15.482 -1.707 -24.154 1.00 98.38 92 GLU A C 1
ATOM 728 O O . GLU A 1 92 ? 16.580 -1.708 -24.715 1.00 98.38 92 GLU A O 1
ATOM 733 N N . ARG A 1 93 ? 14.501 -2.538 -24.537 1.00 98.25 93 ARG A N 1
ATOM 734 C CA . ARG A 1 93 ? 14.613 -3.384 -25.736 1.00 98.25 93 ARG A CA 1
ATOM 735 C C . ARG A 1 93 ? 14.718 -2.539 -26.998 1.00 98.25 93 ARG A C 1
ATOM 737 O O . ARG A 1 93 ? 15.641 -2.766 -27.776 1.00 98.25 93 ARG A O 1
ATOM 744 N N . GLU A 1 94 ? 13.831 -1.564 -27.155 1.00 98.19 94 GLU A N 1
ATOM 745 C CA . GLU A 1 94 ? 13.837 -0.647 -28.296 1.00 98.19 94 GLU A CA 1
ATOM 746 C C . GLU A 1 94 ? 15.155 0.132 -28.380 1.00 98.19 94 GLU A C 1
ATOM 748 O O . GLU A 1 94 ? 15.792 0.174 -29.430 1.00 98.19 94 GLU A O 1
ATOM 753 N N . ASN A 1 95 ? 15.642 0.659 -27.257 1.00 98.31 95 ASN A N 1
ATOM 754 C CA . ASN A 1 95 ? 16.901 1.395 -27.221 1.00 98.31 95 ASN A CA 1
ATOM 755 C C . ASN A 1 95 ? 18.089 0.514 -27.654 1.00 98.31 95 ASN A C 1
ATOM 757 O O . ASN A 1 95 ? 18.904 0.918 -28.482 1.00 98.31 95 ASN A O 1
ATOM 761 N N . ARG A 1 96 ? 18.146 -0.749 -27.201 1.00 98.31 96 ARG A N 1
ATOM 762 C CA . ARG A 1 96 ? 19.171 -1.708 -27.660 1.00 98.31 96 ARG A CA 1
ATOM 763 C C . ARG A 1 96 ? 19.096 -1.985 -29.163 1.00 98.31 96 ARG A C 1
ATOM 765 O O . ARG A 1 96 ? 20.131 -2.229 -29.788 1.00 98.31 96 ARG A O 1
ATOM 772 N N . GLU A 1 97 ? 17.900 -2.011 -29.742 1.00 98.25 97 GLU A N 1
ATOM 773 C CA . GLU A 1 97 ? 17.710 -2.182 -31.186 1.00 98.25 97 GLU A CA 1
ATOM 774 C C . GLU A 1 97 ? 18.190 -0.949 -31.957 1.00 98.25 97 GLU A C 1
ATOM 776 O O . GLU A 1 97 ? 18.981 -1.091 -32.893 1.00 98.25 97 GLU A O 1
ATOM 781 N N . LEU A 1 98 ? 17.832 0.250 -31.498 1.00 98.25 98 LEU A N 1
ATOM 782 C CA . LEU A 1 98 ? 18.291 1.515 -32.073 1.00 98.25 98 LEU A CA 1
ATOM 783 C C . LEU A 1 98 ? 19.816 1.669 -31.991 1.00 98.25 98 LEU A C 1
ATOM 785 O O . LEU A 1 98 ? 20.453 2.043 -32.975 1.00 98.25 98 LEU A O 1
ATOM 789 N N . GLU A 1 99 ? 20.444 1.299 -30.874 1.00 98.31 99 GLU A N 1
ATOM 790 C CA . GLU A 1 99 ? 21.907 1.291 -30.734 1.00 98.31 99 GLU A CA 1
ATOM 791 C C . GLU A 1 99 ? 22.590 0.321 -31.712 1.00 98.31 99 GLU A C 1
ATOM 793 O O . GLU A 1 99 ? 23.701 0.567 -32.199 1.00 98.31 99 GLU A O 1
ATOM 798 N N . ARG A 1 100 ? 21.969 -0.832 -31.993 1.00 98.12 100 ARG A N 1
ATOM 799 C CA . ARG A 1 100 ? 22.466 -1.761 -33.022 1.00 98.12 100 ARG A CA 1
ATOM 800 C C . ARG A 1 100 ? 22.324 -1.142 -34.406 1.00 98.12 100 ARG A C 1
ATOM 802 O O . ARG A 1 100 ? 23.283 -1.170 -35.174 1.00 98.12 100 ARG A O 1
ATOM 809 N N . GLU A 1 101 ? 21.175 -0.551 -34.711 1.00 98.12 101 GLU A N 1
ATOM 810 C CA . GLU A 1 101 ? 20.935 0.099 -35.996 1.00 98.12 101 GLU A CA 1
ATOM 811 C C . GLU A 1 101 ? 21.908 1.262 -36.237 1.00 98.12 101 GLU A C 1
ATOM 813 O O . GLU A 1 101 ? 22.502 1.371 -37.313 1.00 98.12 101 GLU A O 1
ATOM 818 N N . GLN A 1 102 ? 22.144 2.096 -35.226 1.00 98.00 102 GLN A N 1
ATOM 819 C CA . GLN A 1 102 ? 23.078 3.214 -35.307 1.00 98.00 102 GLN A CA 1
ATOM 820 C C . GLN A 1 102 ? 24.507 2.738 -35.595 1.00 98.00 102 GLN A C 1
ATOM 822 O O . GLN A 1 102 ? 25.189 3.325 -36.440 1.00 98.00 102 GLN A O 1
ATOM 827 N N . ARG A 1 103 ? 24.950 1.645 -34.956 1.00 98.06 103 ARG A N 1
ATOM 828 C CA . ARG A 1 103 ? 26.248 1.016 -35.253 1.00 98.06 103 ARG A CA 1
ATOM 829 C C . ARG A 1 103 ? 26.338 0.565 -36.708 1.00 98.06 103 ARG A C 1
ATOM 831 O O . ARG A 1 103 ? 27.291 0.930 -37.391 1.00 98.06 103 ARG A O 1
ATOM 838 N N . LEU A 1 104 ? 25.321 -0.134 -37.212 1.00 98.19 104 LEU A N 1
ATOM 839 C CA . LEU A 1 104 ? 25.282 -0.584 -38.608 1.00 98.19 104 LEU A CA 1
ATOM 840 C C . LEU A 1 104 ? 25.306 0.590 -39.597 1.00 98.19 104 LEU A C 1
ATOM 842 O O . LEU A 1 104 ? 26.029 0.547 -40.594 1.00 98.19 104 LEU A O 1
ATOM 846 N N . ARG A 1 105 ? 24.560 1.666 -39.315 1.00 98.06 105 ARG A N 1
ATOM 847 C CA . ARG A 1 105 ? 24.581 2.900 -40.119 1.00 98.06 105 ARG A CA 1
ATOM 848 C C . ARG A 1 105 ? 25.978 3.521 -40.141 1.00 98.06 105 ARG A C 1
ATOM 850 O O . ARG A 1 105 ? 26.454 3.916 -41.205 1.00 98.06 105 ARG A O 1
ATOM 857 N N . HIS A 1 106 ? 26.649 3.578 -38.993 1.00 98.25 106 HIS A N 1
ATOM 858 C CA . HIS A 1 106 ? 28.004 4.110 -38.887 1.00 98.25 106 HIS A CA 1
ATOM 859 C C . HIS A 1 106 ? 29.031 3.255 -39.652 1.00 98.25 106 HIS A C 1
ATOM 861 O O . HIS A 1 106 ? 29.855 3.796 -40.394 1.00 98.25 106 HIS A O 1
ATOM 867 N N . ASP A 1 107 ? 28.943 1.929 -39.552 1.00 98.12 107 ASP A N 1
ATOM 868 C CA . ASP A 1 107 ? 29.810 1.008 -40.294 1.00 98.12 107 ASP A CA 1
ATOM 869 C C . ASP A 1 107 ? 29.580 1.096 -41.808 1.00 98.12 107 ASP A C 1
ATOM 871 O O . ASP A 1 107 ? 30.537 1.116 -42.587 1.00 98.12 107 ASP A O 1
ATOM 875 N N . LEU A 1 108 ? 28.328 1.250 -42.247 1.00 98.12 108 LEU A N 1
ATOM 876 C CA . LEU A 1 108 ? 28.002 1.468 -43.655 1.00 98.12 108 LEU A CA 1
ATOM 877 C C . LEU A 1 108 ? 28.645 2.753 -44.195 1.00 98.12 108 LEU A C 1
ATOM 879 O O . LEU A 1 108 ? 29.193 2.752 -45.301 1.00 98.12 108 LEU A O 1
ATOM 883 N N . VAL A 1 109 ? 28.609 3.842 -43.420 1.00 98.25 109 VAL A N 1
ATOM 884 C CA . VAL A 1 109 ? 29.278 5.103 -43.776 1.00 98.25 109 VAL A CA 1
ATOM 885 C C . VAL A 1 109 ? 30.790 4.904 -43.875 1.00 98.25 109 VAL A C 1
ATOM 887 O O . VAL A 1 109 ? 31.379 5.303 -44.879 1.00 98.25 109 VAL A O 1
ATOM 890 N N . LYS A 1 110 ? 31.416 4.223 -42.906 1.00 98.06 110 LYS A N 1
ATOM 891 C CA . LYS A 1 110 ? 32.854 3.899 -42.947 1.00 98.06 110 LYS A CA 1
ATOM 892 C C . LYS A 1 110 ? 33.238 3.119 -44.202 1.00 98.06 110 LYS A C 1
ATOM 894 O O . LYS A 1 110 ? 34.208 3.476 -44.867 1.00 98.06 110 LYS A O 1
ATOM 899 N N . ILE A 1 111 ? 32.470 2.088 -44.557 1.00 97.75 111 ILE A N 1
ATOM 900 C CA . ILE A 1 111 ? 32.717 1.281 -45.762 1.00 97.75 111 ILE A CA 1
ATOM 901 C C . ILE A 1 111 ? 32.597 2.143 -47.022 1.00 97.75 111 ILE A C 1
ATOM 903 O O . ILE A 1 111 ? 33.447 2.055 -47.908 1.00 97.75 111 ILE A O 1
ATOM 907 N N . ARG A 1 112 ? 31.560 2.985 -47.116 1.00 97.88 112 ARG A N 1
ATOM 908 C CA . ARG A 1 112 ? 31.370 3.890 -48.261 1.00 97.88 112 ARG A CA 1
ATOM 909 C C . ARG A 1 112 ? 32.530 4.872 -48.399 1.00 97.88 112 ARG A C 1
ATOM 911 O O . ARG A 1 112 ? 33.060 5.011 -49.496 1.00 97.88 112 ARG A O 1
ATOM 918 N N . LEU A 1 113 ? 32.956 5.496 -47.301 1.00 97.75 113 LEU A N 1
ATOM 919 C CA . LEU A 1 113 ? 34.100 6.409 -47.295 1.00 97.75 113 LEU A CA 1
ATOM 920 C C . LEU A 1 113 ? 35.389 5.697 -47.715 1.00 97.75 113 LEU A C 1
ATOM 922 O O . LEU A 1 113 ? 36.098 6.202 -48.578 1.00 97.75 113 LEU A O 1
ATOM 926 N N . LYS A 1 114 ? 35.651 4.497 -47.185 1.00 97.88 114 LYS A N 1
ATOM 927 C CA . LYS A 1 114 ? 36.817 3.690 -47.570 1.00 97.88 114 LYS A CA 1
ATOM 928 C C . LYS A 1 114 ? 36.837 3.395 -49.073 1.00 97.88 114 LYS A C 1
ATOM 930 O O . LYS A 1 114 ? 37.852 3.629 -49.716 1.00 97.88 114 LYS A O 1
ATOM 935 N N . LYS A 1 115 ? 35.705 2.974 -49.648 1.00 97.50 115 LYS A N 1
ATOM 936 C CA . LYS A 1 115 ? 35.583 2.727 -51.097 1.00 97.50 115 LYS A CA 1
ATOM 937 C C . LYS A 1 115 ? 35.830 3.983 -51.935 1.00 97.50 115 LYS A C 1
ATOM 939 O O . LYS A 1 115 ? 36.453 3.896 -52.987 1.00 97.50 115 LYS A O 1
ATOM 944 N N . ILE A 1 116 ? 35.342 5.143 -51.485 1.00 97.31 116 ILE A N 1
ATOM 945 C CA . ILE A 1 116 ? 35.583 6.424 -52.166 1.00 97.31 116 ILE A CA 1
ATOM 946 C C . ILE A 1 116 ? 37.077 6.758 -52.151 1.00 97.31 116 ILE A C 1
ATOM 948 O O . ILE A 1 116 ? 37.622 7.112 -53.193 1.00 97.31 116 ILE A O 1
ATOM 952 N N . VAL A 1 117 ? 37.742 6.610 -51.002 1.00 97.75 117 VAL A N 1
ATOM 953 C CA . VAL A 1 117 ? 39.186 6.857 -50.872 1.00 97.75 117 VAL A CA 1
ATOM 954 C C . VAL A 1 117 ? 39.987 5.904 -51.763 1.00 97.75 117 VAL A C 1
ATOM 956 O O . VAL A 1 117 ? 40.819 6.361 -52.540 1.00 97.75 117 VAL A O 1
ATOM 959 N N . GLU A 1 118 ? 39.689 4.603 -51.738 1.00 97.19 118 GLU A N 1
ATOM 960 C CA . GLU A 1 118 ? 40.343 3.606 -52.600 1.00 97.19 118 GLU A CA 1
ATOM 961 C C . GLU A 1 118 ? 40.167 3.928 -54.095 1.00 97.19 118 GLU A C 1
ATOM 963 O O . GLU A 1 118 ? 41.127 3.854 -54.864 1.00 97.19 118 GLU A O 1
ATOM 968 N N . ALA A 1 119 ? 38.966 4.342 -54.514 1.00 96.62 119 ALA A N 1
ATOM 969 C CA . ALA A 1 119 ? 38.708 4.762 -55.891 1.00 96.62 119 ALA A CA 1
ATOM 970 C C . ALA A 1 119 ? 39.503 6.025 -56.270 1.00 96.62 119 ALA A C 1
ATOM 972 O O . ALA A 1 119 ? 40.110 6.075 -57.340 1.00 96.62 119 ALA A O 1
ATOM 973 N N . GLN A 1 120 ? 39.562 7.023 -55.380 1.00 96.38 120 GLN A N 1
ATOM 974 C CA . GLN A 1 120 ? 40.355 8.240 -55.586 1.00 96.38 120 GLN A CA 1
ATOM 975 C C . GLN A 1 120 ? 41.856 7.939 -55.691 1.00 96.38 120 GLN A C 1
ATOM 977 O O . GLN A 1 120 ? 42.544 8.515 -56.537 1.00 96.38 120 GLN A O 1
ATOM 982 N N . GLU A 1 121 ? 42.372 7.020 -54.872 1.00 96.19 121 GLU A N 1
ATOM 983 C CA . GLU A 1 121 ? 43.761 6.570 -54.947 1.00 96.19 121 GLU A CA 1
ATOM 984 C C . GLU A 1 121 ? 44.061 5.843 -56.260 1.00 96.19 121 GLU A C 1
ATOM 986 O O . GLU A 1 121 ? 45.096 6.100 -56.879 1.00 96.19 121 GLU A O 1
ATOM 991 N N . LEU A 1 122 ? 43.169 4.957 -56.714 1.00 96.00 122 LEU A N 1
ATOM 992 C CA . LEU A 1 122 ? 43.304 4.266 -57.999 1.00 96.00 122 LEU A CA 1
ATOM 993 C C . LEU A 1 122 ? 43.313 5.254 -59.172 1.00 96.00 122 LEU A C 1
ATOM 995 O O . LEU A 1 122 ? 44.201 5.179 -60.026 1.00 96.00 122 LEU A O 1
ATOM 999 N N . ASP A 1 123 ? 42.401 6.225 -59.180 1.00 95.56 123 ASP A N 1
ATOM 1000 C CA . ASP A 1 123 ? 42.351 7.283 -60.191 1.00 95.56 123 ASP A CA 1
ATOM 1001 C C . ASP A 1 123 ? 43.623 8.140 -60.187 1.00 95.56 123 ASP A C 1
ATOM 1003 O O . ASP A 1 123 ? 44.174 8.466 -61.245 1.00 95.56 123 ASP A O 1
ATOM 1007 N N . ALA A 1 124 ? 44.131 8.494 -59.002 1.00 95.19 124 ALA A N 1
ATOM 1008 C CA . ALA A 1 124 ? 45.381 9.232 -58.857 1.00 95.19 124 ALA A CA 1
ATOM 1009 C C . ALA A 1 124 ? 46.577 8.423 -59.387 1.00 95.19 124 ALA A C 1
ATOM 1011 O O . ALA A 1 124 ? 47.397 8.956 -60.143 1.00 95.19 124 ALA A O 1
ATOM 1012 N N . ARG A 1 125 ? 46.657 7.123 -59.065 1.00 94.75 125 ARG A N 1
ATOM 1013 C CA . ARG A 1 125 ? 47.681 6.204 -59.592 1.00 94.75 125 ARG A CA 1
ATOM 1014 C C . ARG A 1 125 ? 47.602 6.093 -61.113 1.00 94.75 125 ARG A C 1
ATOM 1016 O O . ARG A 1 125 ? 48.635 6.180 -61.777 1.00 94.75 125 ARG A O 1
ATOM 1023 N N . TYR A 1 126 ? 46.401 5.965 -61.675 1.00 94.88 126 TYR A N 1
ATOM 1024 C CA . TYR A 1 126 ? 46.194 5.905 -63.122 1.00 94.88 126 TYR A CA 1
ATOM 1025 C C . TYR A 1 126 ? 46.649 7.196 -63.816 1.00 94.88 126 TYR A C 1
ATOM 1027 O O . TYR A 1 126 ? 47.443 7.147 -64.760 1.00 94.88 126 TYR A O 1
ATOM 1035 N N . LYS A 1 127 ? 46.239 8.365 -63.304 1.00 94.44 127 LYS A N 1
ATOM 1036 C CA . LYS A 1 127 ? 46.682 9.677 -63.809 1.00 94.44 127 LYS A CA 1
ATOM 1037 C C . LYS A 1 127 ? 48.203 9.835 -63.726 1.00 94.44 127 LYS A C 1
ATOM 1039 O O . LYS A 1 127 ? 48.817 10.323 -64.674 1.00 94.44 127 LYS A O 1
ATOM 1044 N N . ASN A 1 128 ? 48.830 9.397 -62.634 1.00 93.50 128 ASN A N 1
ATOM 1045 C CA . ASN A 1 128 ? 50.287 9.440 -62.477 1.00 93.50 128 ASN A CA 1
ATOM 1046 C C . ASN A 1 128 ? 51.010 8.511 -63.463 1.00 93.50 128 ASN A C 1
ATOM 1048 O O . ASN A 1 128 ? 51.992 8.925 -64.080 1.00 93.50 128 ASN A O 1
ATOM 1052 N N . LYS A 1 129 ? 50.497 7.293 -63.684 1.00 93.31 129 LYS A N 1
ATOM 1053 C CA . LYS A 1 129 ? 51.023 6.367 -64.698 1.00 93.31 129 LYS A CA 1
ATOM 1054 C C . LYS A 1 129 ? 50.949 6.976 -66.100 1.00 93.31 129 LYS A C 1
ATOM 1056 O O . LYS A 1 129 ? 51.933 6.922 -66.832 1.00 93.31 129 LYS A O 1
ATOM 1061 N N . GLN A 1 130 ? 49.831 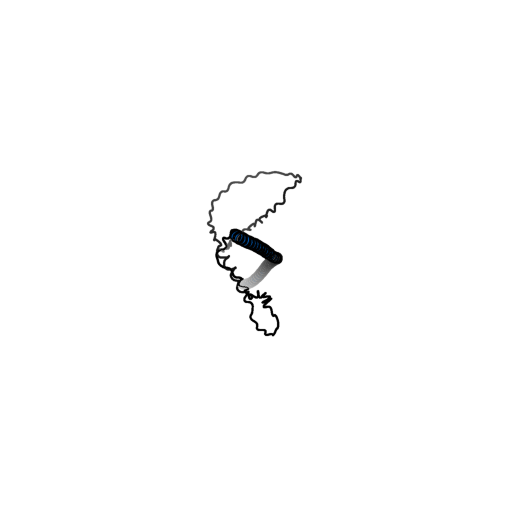7.611 -66.454 1.00 92.19 130 GLN A N 1
ATOM 1062 C CA . GLN A 1 130 ? 49.689 8.299 -67.742 1.00 92.19 130 GLN A CA 1
ATOM 1063 C C . GLN A 1 130 ? 50.679 9.462 -67.888 1.00 92.19 130 GLN A C 1
ATOM 1065 O O . GLN A 1 130 ? 51.365 9.560 -68.904 1.00 92.19 130 GLN A O 1
ATOM 1070 N N . LYS A 1 131 ? 50.837 10.302 -66.855 1.00 91.94 131 LYS A N 1
ATOM 1071 C CA . LYS A 1 131 ? 51.859 11.366 -66.841 1.00 91.94 131 LYS A CA 1
ATOM 1072 C C . LYS A 1 131 ? 53.266 10.810 -67.074 1.00 91.94 131 LYS A C 1
ATOM 1074 O O . LYS A 1 131 ? 54.011 11.374 -67.871 1.00 91.94 131 LYS A O 1
ATOM 1079 N N . TYR A 1 132 ? 53.619 9.698 -66.424 1.00 91.56 132 TYR A N 1
ATOM 1080 C CA . TYR A 1 132 ? 54.913 9.039 -66.613 1.00 91.56 132 TYR A CA 1
ATOM 1081 C C . TYR A 1 132 ? 55.102 8.524 -68.047 1.00 91.56 132 TYR A C 1
ATOM 1083 O O . TYR A 1 132 ? 56.146 8.767 -68.651 1.00 91.56 132 TYR A O 1
ATOM 1091 N N . LEU A 1 133 ? 54.088 7.869 -68.624 1.00 91.62 133 LEU A N 1
ATOM 1092 C CA . LEU A 1 133 ? 54.125 7.391 -70.011 1.00 91.62 133 LEU A CA 1
ATOM 1093 C C . LEU A 1 133 ? 54.277 8.545 -71.011 1.00 91.62 133 LEU A C 1
ATOM 1095 O O . LEU A 1 133 ? 55.116 8.466 -71.908 1.00 91.62 133 LEU A O 1
ATOM 1099 N N . HIS A 1 134 ? 53.530 9.639 -70.835 1.00 90.06 134 HIS A N 1
ATOM 1100 C CA . HIS A 1 134 ? 53.678 10.841 -71.659 1.00 90.06 134 HIS A CA 1
ATOM 1101 C C . HIS A 1 134 ? 55.064 11.476 -71.508 1.00 90.06 134 HIS A C 1
ATOM 1103 O O . HIS A 1 134 ? 55.687 11.815 -72.511 1.00 90.06 134 HIS A O 1
ATOM 1109 N N . ALA A 1 135 ? 55.587 11.592 -70.283 1.00 90.50 135 ALA A N 1
ATOM 1110 C CA . ALA A 1 135 ? 56.930 12.112 -70.041 1.00 90.50 135 ALA A CA 1
ATOM 1111 C C . ALA A 1 135 ? 58.012 11.235 -70.695 1.00 90.50 135 ALA A C 1
ATOM 1113 O O . ALA A 1 135 ? 58.935 11.762 -71.311 1.00 90.50 135 ALA A O 1
ATOM 1114 N N . SER A 1 136 ? 57.881 9.908 -70.609 1.00 90.19 136 SER A N 1
ATOM 1115 C CA . SER A 1 136 ? 58.773 8.950 -71.273 1.00 90.19 136 SER A CA 1
ATOM 1116 C C . SER A 1 136 ? 58.722 9.091 -72.799 1.00 90.19 136 SER A C 1
ATOM 1118 O O . SER A 1 136 ? 59.756 9.281 -73.441 1.00 90.19 136 SER A O 1
ATOM 1120 N N . ARG A 1 137 ? 57.516 9.126 -73.385 1.00 89.62 137 ARG A N 1
ATOM 1121 C CA . ARG A 1 137 ? 57.319 9.354 -74.825 1.00 89.62 137 ARG A CA 1
ATOM 1122 C C . ARG A 1 137 ? 57.931 10.681 -75.277 1.00 89.62 137 ARG A C 1
ATOM 1124 O O . ARG A 1 137 ? 58.625 10.712 -76.288 1.00 89.62 137 ARG A O 1
ATOM 1131 N N . ASN A 1 138 ? 57.722 11.759 -74.524 1.00 87.62 138 ASN A N 1
ATOM 1132 C CA . ASN A 1 138 ? 58.289 13.071 -74.833 1.00 87.62 138 ASN A CA 1
ATOM 1133 C C . ASN A 1 138 ? 59.821 13.057 -74.769 1.00 87.62 138 ASN A C 1
ATOM 1135 O O . ASN A 1 138 ? 60.463 13.592 -75.669 1.00 87.62 138 ASN A O 1
ATOM 1139 N N . LYS A 1 139 ? 60.420 12.397 -73.766 1.00 87.25 139 LYS A N 1
ATOM 1140 C CA . LYS A 1 139 ? 61.879 12.199 -73.697 1.00 87.25 139 LYS A CA 1
ATOM 1141 C C . LYS A 1 139 ? 62.409 11.473 -74.933 1.00 87.25 139 LYS A C 1
ATOM 1143 O O . LYS A 1 139 ? 63.409 11.905 -75.495 1.00 87.25 139 LYS A O 1
ATOM 1148 N N . GLN A 1 140 ? 61.727 10.419 -75.385 1.00 86.50 140 GLN A N 1
ATOM 1149 C CA . GLN A 1 140 ? 62.111 9.683 -76.591 1.00 86.50 140 GLN A CA 1
ATOM 1150 C C . GLN A 1 140 ? 61.996 10.546 -77.856 1.00 86.50 140 GLN A C 1
ATOM 1152 O O . GLN A 1 140 ? 62.895 10.530 -78.690 1.00 86.50 140 GLN A O 1
ATOM 1157 N N . ILE A 1 141 ? 60.925 11.338 -77.985 1.00 86.81 141 ILE A N 1
ATOM 1158 C CA . ILE A 1 141 ? 60.753 12.278 -79.104 1.00 86.81 141 ILE A CA 1
ATOM 1159 C C . ILE A 1 141 ? 61.898 13.297 -79.130 1.00 86.81 141 ILE A C 1
ATOM 1161 O O . ILE A 1 141 ? 62.488 13.517 -80.185 1.00 86.81 141 ILE A O 1
ATOM 1165 N N . VAL A 1 142 ? 62.245 13.887 -77.982 1.00 85.81 142 VAL A N 1
ATOM 1166 C CA . VAL A 1 142 ? 63.357 14.844 -77.872 1.00 85.81 142 VAL A CA 1
ATOM 1167 C C . VAL A 1 142 ? 64.691 14.178 -78.212 1.00 85.81 142 VAL A C 1
ATOM 1169 O O . VAL A 1 142 ? 65.449 14.728 -79.005 1.00 85.81 142 VAL A O 1
ATOM 1172 N N . ALA A 1 143 ? 64.962 12.983 -77.680 1.00 81.38 143 ALA A N 1
ATOM 1173 C CA . ALA A 1 143 ? 66.175 12.226 -77.990 1.00 81.38 143 ALA A CA 1
ATOM 1174 C C . ALA A 1 143 ? 66.296 11.928 -79.496 1.00 81.38 143 ALA A C 1
ATOM 1176 O O . ALA A 1 143 ? 67.342 12.186 -80.090 1.00 81.38 143 ALA A O 1
ATOM 1177 N N . ASN A 1 144 ? 65.211 11.479 -80.135 1.00 81.69 144 ASN A N 1
ATOM 1178 C CA . ASN A 1 144 ? 65.171 11.235 -81.578 1.00 81.69 144 ASN A CA 1
ATOM 1179 C C . ASN A 1 144 ? 65.357 12.532 -82.388 1.00 81.69 144 ASN A C 1
ATOM 1181 O O . ASN A 1 144 ? 66.057 12.538 -83.397 1.00 81.69 144 ASN A O 1
ATOM 1185 N N . ALA A 1 145 ? 64.761 13.647 -81.953 1.00 81.00 145 ALA A N 1
ATOM 1186 C CA . ALA A 1 145 ? 64.918 14.940 -82.616 1.00 81.00 145 ALA A CA 1
ATOM 1187 C C . ALA A 1 145 ? 66.357 15.479 -82.520 1.00 81.00 145 ALA A C 1
ATOM 1189 O O . ALA A 1 145 ? 66.851 16.068 -83.480 1.00 81.00 145 ALA A O 1
ATOM 1190 N N . LEU A 1 146 ? 67.033 15.274 -81.385 1.00 77.69 146 LEU A N 1
ATOM 1191 C CA . LEU A 1 146 ? 68.446 15.622 -81.206 1.00 77.69 146 LEU A CA 1
ATOM 1192 C C . LEU A 1 146 ? 69.358 14.744 -82.071 1.00 77.69 146 LEU A C 1
ATOM 1194 O O . LEU A 1 146 ? 70.261 15.272 -82.722 1.00 77.69 146 LEU A O 1
ATOM 1198 N N . TYR A 1 147 ? 69.074 13.439 -82.136 1.00 74.12 147 TYR A N 1
ATOM 1199 C CA . TYR A 1 147 ? 69.776 12.492 -83.004 1.00 74.12 147 TYR A CA 1
ATOM 1200 C C . TYR A 1 147 ? 69.683 12.896 -84.482 1.00 74.12 147 TYR A C 1
ATOM 1202 O O . TYR A 1 147 ? 70.704 13.046 -85.149 1.00 74.12 147 TYR A O 1
ATOM 1210 N N . ASN A 1 148 ? 68.477 13.198 -84.971 1.00 74.88 148 ASN A N 1
ATOM 1211 C CA . ASN A 1 148 ? 68.253 13.604 -86.363 1.00 74.88 148 ASN A CA 1
ATOM 1212 C C . ASN A 1 148 ? 68.913 14.944 -86.734 1.00 74.88 148 ASN A C 1
ATOM 1214 O O . ASN A 1 148 ? 69.170 15.195 -87.907 1.00 74.88 148 ASN A O 1
ATOM 1218 N N . LYS A 1 149 ? 69.188 15.815 -85.756 1.00 78.25 149 LYS A N 1
ATOM 1219 C CA . LYS A 1 149 ? 69.870 17.104 -85.966 1.00 78.25 149 LYS A CA 1
ATOM 1220 C C . LYS A 1 149 ? 71.399 17.009 -85.880 1.00 78.25 149 LYS A C 1
ATOM 1222 O O . LYS A 1 149 ? 72.058 18.042 -85.905 1.00 78.25 149 LYS A O 1
ATOM 1227 N N . GLY A 1 150 ? 71.966 15.806 -85.742 1.00 59.22 150 GLY A N 1
ATOM 1228 C CA . GLY A 1 150 ? 73.416 15.606 -85.613 1.00 59.22 150 GLY A CA 1
ATOM 1229 C C . GLY A 1 150 ? 74.007 16.139 -84.300 1.00 59.22 150 GLY A C 1
ATOM 1230 O O . GLY A 1 150 ? 75.222 16.230 -84.168 1.00 59.22 150 GLY A O 1
ATOM 1231 N N . LEU A 1 151 ? 73.156 16.480 -83.323 1.00 61.66 151 LEU A N 1
ATOM 1232 C CA . LEU A 1 151 ? 73.527 17.032 -82.014 1.00 61.66 151 LEU A CA 1
ATOM 1233 C C . LEU A 1 151 ? 73.507 15.968 -80.905 1.00 61.66 151 LEU A C 1
ATOM 1235 O O . LEU A 1 151 ? 73.518 16.305 -79.720 1.00 61.66 151 LEU A O 1
ATOM 1239 N N . SER A 1 152 ? 73.478 14.679 -81.265 1.00 57.03 152 SER A N 1
ATOM 1240 C CA . SER A 1 152 ? 73.749 13.595 -80.319 1.00 57.03 152 SER A CA 1
ATOM 1241 C C . SER A 1 152 ? 75.204 13.691 -79.878 1.00 57.03 152 SER A C 1
ATOM 1243 O O . SER A 1 152 ? 76.097 13.130 -80.507 1.00 57.03 152 SER A O 1
ATOM 1245 N N . ALA A 1 153 ? 75.444 14.446 -78.808 1.00 48.53 153 ALA A N 1
ATOM 1246 C CA . ALA A 1 153 ? 76.737 14.502 -78.157 1.00 48.53 153 ALA A CA 1
ATOM 1247 C C . ALA A 1 153 ? 77.246 13.073 -77.901 1.00 48.53 153 ALA A C 1
ATOM 1249 O O . ALA A 1 153 ? 76.532 12.239 -77.343 1.00 48.53 153 ALA A O 1
ATOM 1250 N N . LEU A 1 154 ? 78.470 12.825 -78.373 1.00 49.72 154 LEU A N 1
ATOM 1251 C CA . LEU A 1 154 ? 79.395 11.762 -77.983 1.00 49.72 154 LEU A CA 1
ATOM 1252 C C . LEU A 1 154 ? 78.977 11.022 -76.703 1.00 49.72 154 LEU A C 1
ATOM 1254 O O . LEU A 1 154 ? 79.116 11.544 -75.599 1.00 49.72 154 LEU A O 1
ATOM 1258 N N . GLY A 1 155 ? 78.496 9.789 -76.872 1.00 39.56 155 GLY A N 1
ATOM 1259 C CA . GLY A 1 155 ? 78.172 8.904 -75.757 1.00 39.56 155 GLY A CA 1
ATOM 1260 C C . GLY A 1 155 ? 77.015 7.954 -76.036 1.00 39.56 155 GLY A C 1
ATOM 1261 O O . GLY A 1 155 ? 75.965 8.037 -75.410 1.00 39.56 155 GLY A O 1
ATOM 1262 N N . SER A 1 156 ? 77.205 7.001 -76.940 1.00 47.56 156 SER A N 1
ATOM 1263 C CA . SER A 1 156 ? 76.585 5.685 -76.767 1.00 47.56 156 SER A CA 1
ATOM 1264 C C . SER A 1 156 ? 77.725 4.688 -76.582 1.00 47.56 156 SER A C 1
ATOM 1266 O O . SER A 1 156 ? 78.737 4.783 -77.274 1.00 47.56 156 SER A O 1
ATOM 1268 N N . PRO A 1 157 ? 77.581 3.751 -75.640 1.00 50.12 157 PRO A N 1
ATOM 1269 C CA . PRO A 1 157 ? 76.925 2.538 -76.083 1.00 50.12 157 PRO A CA 1
ATOM 1270 C C . PRO A 1 157 ? 75.862 2.034 -75.111 1.00 50.12 157 PRO A C 1
ATOM 1272 O O . PRO A 1 157 ? 75.956 2.170 -73.892 1.00 50.12 157 PRO A O 1
ATOM 1275 N N . LEU A 1 158 ? 74.868 1.376 -75.705 1.00 48.06 158 LEU A N 1
ATOM 1276 C CA . LEU A 1 158 ? 74.274 0.142 -75.200 1.00 48.06 158 LEU A CA 1
ATOM 1277 C C . LEU A 1 158 ? 75.077 -0.481 -74.041 1.00 48.06 158 LEU A C 1
ATOM 1279 O O . LEU A 1 158 ? 76.089 -1.144 -74.262 1.00 48.06 158 LEU A O 1
ATOM 1283 N N . LYS A 1 159 ? 74.567 -0.362 -72.814 1.00 36.22 159 LYS A N 1
ATOM 1284 C CA . LYS A 1 159 ? 74.648 -1.476 -71.871 1.00 36.22 159 LYS A CA 1
ATOM 1285 C C . LYS A 1 159 ? 73.318 -2.202 -71.923 1.00 36.22 159 LYS A C 1
ATOM 1287 O O . LYS A 1 159 ? 72.327 -1.777 -71.337 1.00 36.22 159 LYS A O 1
ATOM 1292 N N . MET A 1 160 ? 73.336 -3.329 -72.626 1.00 45.78 160 MET A N 1
ATOM 1293 C CA . MET A 1 160 ? 72.507 -4.479 -72.296 1.00 45.78 160 MET A CA 1
ATOM 1294 C C . MET A 1 160 ? 72.821 -4.882 -70.848 1.00 45.78 160 MET A C 1
ATOM 1296 O O . MET A 1 160 ? 73.613 -5.789 -70.612 1.00 45.78 160 MET A O 1
ATOM 1300 N N . ASN A 1 161 ? 72.219 -4.208 -69.868 1.00 32.75 161 ASN A N 1
ATOM 1301 C CA . ASN A 1 161 ? 72.096 -4.780 -68.536 1.00 32.75 161 ASN A CA 1
ATOM 1302 C C . ASN A 1 161 ? 70.909 -5.737 -68.569 1.00 32.75 161 ASN A C 1
ATOM 1304 O O . ASN A 1 161 ? 69.765 -5.408 -68.264 1.00 32.75 161 ASN A O 1
ATOM 1308 N N . LYS A 1 162 ? 71.245 -6.969 -68.946 1.00 48.25 162 LYS A N 1
ATOM 1309 C CA . LYS A 1 162 ? 70.702 -8.152 -68.292 1.00 48.25 162 LYS A CA 1
ATOM 1310 C C . LYS A 1 162 ? 70.796 -7.909 -66.774 1.00 48.25 162 LYS A C 1
ATOM 1312 O O . LYS A 1 162 ? 71.807 -7.392 -66.307 1.00 48.25 162 LYS A O 1
ATOM 1317 N N . VAL A 1 163 ? 69.761 -8.316 -66.042 1.00 44.41 163 VAL A N 1
ATOM 1318 C CA . VAL A 1 163 ? 69.611 -8.227 -64.577 1.00 44.41 163 VAL A CA 1
ATOM 1319 C C . VAL A 1 163 ? 69.037 -6.896 -64.055 1.00 44.41 163 VAL A C 1
ATOM 1321 O O . VAL A 1 163 ? 69.725 -6.066 -63.482 1.00 44.41 163 VAL A O 1
ATOM 1324 N N . HIS A 1 164 ? 67.714 -6.762 -64.135 1.00 36.09 164 HIS A N 1
ATOM 1325 C CA . HIS A 1 164 ? 66.929 -6.899 -62.910 1.00 36.09 164 HIS A CA 1
ATOM 1326 C C . HIS A 1 164 ? 65.723 -7.777 -63.215 1.00 36.09 164 HIS A C 1
ATOM 1328 O O . HIS A 1 164 ? 64.794 -7.388 -63.919 1.00 36.09 164 HIS A O 1
ATOM 1334 N N . SER A 1 165 ? 65.798 -9.002 -62.698 1.00 35.84 165 SER A N 1
ATOM 1335 C CA . SER A 1 165 ? 64.624 -9.772 -62.327 1.00 35.84 165 SER A CA 1
ATOM 1336 C C . SER A 1 165 ? 63.709 -8.830 -61.544 1.00 35.84 165 SER A C 1
ATOM 1338 O O . SER A 1 165 ? 64.026 -8.462 -60.414 1.00 35.84 165 SER A O 1
ATOM 1340 N N . LEU A 1 166 ? 62.613 -8.383 -62.158 1.00 36.81 166 LEU A N 1
ATOM 1341 C CA . LEU A 1 166 ? 61.421 -8.088 -61.384 1.00 36.81 166 LEU A CA 1
ATOM 1342 C C . LEU A 1 166 ? 61.017 -9.449 -60.828 1.00 36.81 166 LEU A C 1
ATOM 1344 O O . LEU A 1 166 ? 60.310 -10.211 -61.483 1.00 36.81 166 LEU A O 1
ATOM 1348 N N . GLN A 1 167 ? 61.546 -9.771 -59.645 1.00 33.53 167 GLN A N 1
ATOM 1349 C CA . GLN A 1 167 ? 60.825 -10.622 -58.724 1.00 33.53 167 GLN A CA 1
ATOM 1350 C C . GLN A 1 167 ? 59.458 -9.964 -58.579 1.00 33.53 167 GLN A C 1
ATOM 1352 O O . GLN A 1 167 ? 59.281 -8.942 -57.920 1.00 33.53 167 GLN A O 1
ATOM 1357 N N . VAL A 1 168 ? 58.513 -10.533 -59.316 1.00 38.50 168 VAL A N 1
ATOM 1358 C CA . VAL A 1 168 ? 57.144 -10.671 -58.875 1.00 38.50 168 VAL A CA 1
ATOM 1359 C C . VAL A 1 168 ? 57.257 -11.315 -57.497 1.00 38.50 168 VAL A C 1
ATOM 1361 O O . VAL A 1 168 ? 57.455 -12.520 -57.379 1.00 38.50 168 VAL A O 1
ATOM 1364 N N . SER A 1 169 ? 57.262 -10.490 -56.454 1.00 36.09 169 SER A N 1
ATOM 1365 C CA . SER A 1 169 ? 56.892 -10.944 -55.122 1.00 36.09 169 SER A CA 1
ATOM 1366 C C . SER A 1 169 ? 55.386 -11.166 -55.161 1.00 36.09 169 SER A C 1
ATOM 1368 O O . SER A 1 169 ? 54.603 -10.309 -54.759 1.00 36.09 169 SER A O 1
ATOM 1370 N N . ASP A 1 170 ? 55.002 -12.312 -55.717 1.00 45.19 170 ASP A N 1
ATOM 1371 C CA . ASP A 1 170 ? 53.822 -13.032 -55.272 1.00 45.19 170 ASP A CA 1
ATOM 1372 C C . ASP A 1 170 ? 54.186 -13.640 -53.916 1.00 45.19 170 ASP A C 1
ATOM 1374 O O . ASP A 1 170 ? 54.523 -14.813 -53.830 1.00 45.19 170 ASP A O 1
ATOM 1378 N N . ASP A 1 171 ? 54.138 -12.826 -52.861 1.00 33.59 171 ASP A N 1
ATOM 1379 C CA . ASP A 1 171 ? 53.997 -13.340 -51.502 1.00 33.59 171 ASP A CA 1
ATOM 1380 C C . ASP A 1 171 ? 52.624 -12.934 -50.994 1.00 33.59 171 ASP A C 1
ATOM 1382 O O . ASP A 1 171 ? 52.347 -11.847 -50.481 1.00 33.59 171 ASP A O 1
ATOM 1386 N N . THR A 1 172 ? 51.738 -13.886 -51.234 1.00 46.12 172 THR A N 1
ATOM 1387 C CA . THR A 1 172 ? 50.447 -14.021 -50.599 1.00 46.12 172 THR A CA 1
ATOM 1388 C C . THR A 1 172 ? 50.700 -14.563 -49.193 1.00 46.12 172 THR A C 1
ATOM 1390 O O . THR A 1 172 ? 50.745 -15.768 -49.003 1.00 46.12 172 THR A O 1
ATOM 1393 N N . GLU A 1 173 ? 50.849 -13.694 -48.197 1.00 34.06 173 GLU A N 1
ATOM 1394 C CA . GLU A 1 173 ? 50.682 -14.046 -46.777 1.00 34.06 173 GLU A CA 1
ATOM 1395 C C . GLU A 1 173 ? 49.856 -12.920 -46.134 1.00 34.06 173 GLU A C 1
ATOM 1397 O O . GLU A 1 173 ? 50.353 -11.878 -45.723 1.00 34.06 173 GLU A O 1
ATOM 1402 N N . ILE A 1 174 ? 48.525 -12.946 -46.209 1.00 41.69 174 ILE A N 1
ATOM 1403 C CA . ILE A 1 174 ? 47.656 -13.685 -45.283 1.00 41.69 174 ILE A CA 1
ATOM 1404 C C . ILE A 1 174 ? 48.323 -13.921 -43.921 1.00 41.69 174 ILE A C 1
ATOM 1406 O O . ILE A 1 174 ? 48.555 -15.050 -43.508 1.00 41.69 174 ILE A O 1
ATOM 1410 N N . ASN A 1 175 ? 48.550 -12.842 -43.172 1.00 32.56 175 ASN A N 1
ATOM 1411 C CA . ASN A 1 175 ? 48.610 -12.932 -41.717 1.00 32.56 175 ASN A CA 1
ATOM 1412 C C . ASN A 1 175 ? 47.211 -12.675 -41.142 1.00 32.56 175 ASN A C 1
ATOM 1414 O O . ASN A 1 175 ? 46.919 -11.669 -40.500 1.00 32.56 175 ASN A O 1
ATOM 1418 N N . SER A 1 176 ? 46.308 -13.612 -41.430 1.00 40.31 176 SER A N 1
ATOM 1419 C CA . SER A 1 176 ? 45.149 -13.868 -40.586 1.00 40.31 176 SER A CA 1
ATOM 1420 C C . SER A 1 176 ? 45.603 -14.761 -39.436 1.00 40.31 176 SER A C 1
ATOM 1422 O O . SER A 1 176 ? 45.555 -15.988 -39.522 1.00 40.31 176 SER A O 1
ATOM 1424 N N . SER A 1 177 ? 46.030 -14.148 -38.337 1.00 33.47 177 SER A N 1
ATOM 1425 C CA . SER A 1 177 ? 46.158 -14.821 -37.049 1.00 33.47 177 SER A CA 1
ATOM 1426 C C . SER A 1 177 ? 44.764 -14.997 -36.442 1.00 33.47 177 SER A C 1
ATOM 1428 O O . SER A 1 177 ? 44.318 -14.284 -35.549 1.00 33.47 177 SER A O 1
ATOM 1430 N N . SER A 1 178 ? 44.056 -16.000 -36.956 1.00 36.91 178 SER A N 1
ATOM 1431 C CA . SER A 1 178 ? 42.993 -16.670 -36.222 1.00 36.91 178 SER A CA 1
ATOM 1432 C C . SER A 1 178 ? 43.275 -18.167 -36.250 1.00 36.91 178 SER A C 1
ATOM 1434 O O . SER A 1 178 ? 43.023 -18.845 -37.243 1.00 36.91 178 SER A O 1
ATOM 1436 N N . LYS A 1 179 ? 43.809 -18.692 -35.144 1.00 35.75 179 LYS A N 1
ATOM 1437 C CA . LYS A 1 179 ? 43.609 -20.088 -34.758 1.00 35.75 179 LYS A CA 1
ATOM 1438 C C . LYS A 1 179 ? 42.861 -20.105 -33.434 1.00 35.75 179 LYS A C 1
ATOM 1440 O O . LYS A 1 179 ? 43.372 -19.709 -32.393 1.00 35.75 179 LYS A O 1
ATOM 1445 N N . LYS A 1 180 ? 41.609 -20.538 -33.544 1.00 42.69 180 LYS A N 1
ATOM 1446 C CA . LYS A 1 180 ? 40.797 -21.107 -32.471 1.00 42.69 180 LYS A CA 1
ATOM 1447 C C . LYS A 1 180 ? 41.289 -22.522 -32.130 1.00 42.69 180 LYS A C 1
ATOM 1449 O O . LYS A 1 180 ? 41.877 -23.182 -32.981 1.00 42.69 180 LYS A O 1
ATOM 1454 N N . SER A 1 181 ? 40.820 -22.971 -30.960 1.00 36.25 181 SER A N 1
ATOM 1455 C CA . SER A 1 181 ? 40.762 -24.338 -30.401 1.00 36.25 181 SER A CA 1
ATOM 1456 C C . SER A 1 181 ? 41.957 -24.700 -29.504 1.00 36.25 181 SER A C 1
ATOM 1458 O O . SER A 1 181 ? 43.092 -24.410 -29.845 1.00 36.25 181 SER A O 1
ATOM 1460 N N . THR A 1 182 ? 41.815 -25.268 -28.301 1.00 32.16 182 THR A N 1
ATOM 1461 C CA . THR A 1 182 ? 40.719 -25.942 -27.564 1.00 32.16 182 THR A CA 1
ATOM 1462 C C . THR A 1 182 ? 41.119 -25.814 -26.073 1.00 32.16 182 THR A C 1
ATOM 1464 O O . THR A 1 182 ? 42.288 -25.980 -25.759 1.00 32.16 182 THR A O 1
ATOM 1467 N N . GLY A 1 183 ? 40.302 -25.327 -25.136 1.00 37.00 183 GLY A N 1
ATOM 1468 C CA . GLY A 1 183 ? 39.281 -26.108 -24.433 1.00 37.00 183 GLY A CA 1
ATOM 1469 C C . GLY A 1 183 ? 39.857 -27.068 -23.377 1.00 37.00 183 GLY A C 1
ATOM 1470 O O . GLY A 1 183 ? 40.029 -28.227 -23.705 1.00 37.00 183 GLY A O 1
ATOM 1471 N N . TYR A 1 184 ? 40.096 -26.578 -22.151 1.00 33.06 184 TYR A N 1
ATOM 1472 C CA . TYR A 1 184 ? 39.978 -27.233 -20.825 1.00 33.06 184 TYR A CA 1
ATOM 1473 C C . TYR A 1 184 ? 39.984 -26.057 -19.820 1.00 33.06 184 TYR A C 1
ATOM 1475 O O . TYR A 1 184 ? 40.921 -25.273 -19.796 1.00 33.06 184 TYR A O 1
ATOM 1483 N N . GLY A 1 185 ? 38.891 -25.697 -19.148 1.00 35.53 185 GLY A N 1
ATOM 1484 C CA . GLY A 1 185 ? 38.321 -26.472 -18.057 1.00 35.53 185 GLY A CA 1
ATOM 1485 C C . GLY A 1 185 ? 39.078 -26.175 -16.760 1.00 35.53 185 GLY A C 1
ATOM 1486 O O . GLY A 1 185 ? 39.936 -26.962 -16.394 1.00 35.53 185 GLY A O 1
ATOM 1487 N N . ASN A 1 186 ? 38.783 -25.053 -16.088 1.00 35.62 186 ASN A N 1
ATOM 1488 C CA . ASN A 1 186 ? 38.636 -25.044 -14.631 1.00 35.62 186 ASN A CA 1
ATOM 1489 C C . ASN A 1 186 ? 37.904 -23.800 -14.117 1.00 35.62 186 ASN A C 1
ATOM 1491 O O . ASN A 1 186 ? 38.121 -22.662 -14.518 1.00 35.62 186 ASN A O 1
ATOM 1495 N N . ARG A 1 187 ? 36.967 -24.133 -13.243 1.00 42.69 187 ARG A N 1
ATOM 1496 C CA . ARG A 1 187 ? 35.905 -23.377 -12.608 1.00 42.69 187 ARG A CA 1
ATOM 1497 C C . ARG A 1 187 ? 36.452 -22.849 -11.285 1.00 42.69 187 ARG A C 1
ATOM 1499 O O . ARG A 1 187 ? 36.770 -23.668 -10.433 1.00 42.69 187 ARG A O 1
ATOM 1506 N N . SER A 1 188 ? 36.497 -21.531 -11.101 1.00 33.75 188 SER A N 1
ATOM 1507 C CA . SER A 1 188 ? 36.639 -20.920 -9.776 1.00 33.75 188 SER A CA 1
ATOM 1508 C C . SER A 1 188 ? 35.825 -19.634 -9.724 1.00 33.75 188 SER A C 1
ATOM 1510 O O . SER A 1 188 ? 36.029 -18.698 -10.487 1.00 33.75 188 SER A O 1
ATOM 1512 N N . THR A 1 189 ? 34.845 -19.680 -8.841 1.00 46.66 189 THR A N 1
ATOM 1513 C CA . THR A 1 189 ? 33.861 -18.684 -8.431 1.00 46.66 189 THR A CA 1
ATOM 1514 C C . THR A 1 189 ? 34.478 -17.391 -7.900 1.00 46.66 189 THR A C 1
ATOM 1516 O O . THR A 1 189 ? 35.233 -17.455 -6.934 1.00 46.66 189 THR A O 1
ATOM 1519 N N . THR A 1 190 ? 34.040 -16.237 -8.402 1.00 41.91 190 THR A N 1
ATOM 1520 C CA . THR A 1 190 ? 33.895 -15.016 -7.593 1.00 41.91 190 THR A CA 1
ATOM 1521 C C . THR A 1 190 ? 32.726 -14.177 -8.117 1.00 41.91 190 THR A C 1
ATOM 1523 O O . THR A 1 190 ? 32.517 -14.020 -9.316 1.00 41.91 190 THR A O 1
ATOM 1526 N N . GLU A 1 191 ? 31.907 -13.747 -7.166 1.00 41.69 191 GLU A N 1
ATOM 1527 C CA . GLU A 1 191 ? 30.568 -13.168 -7.271 1.00 41.69 191 GLU A CA 1
ATOM 1528 C C . GLU A 1 191 ? 30.522 -11.800 -7.984 1.00 41.69 191 GLU A C 1
ATOM 1530 O O . GLU A 1 191 ? 31.496 -11.044 -7.935 1.00 41.69 191 GLU A O 1
ATOM 1535 N N . PRO A 1 192 ? 29.380 -11.401 -8.578 1.00 41.94 192 PRO A N 1
ATOM 1536 C CA . PRO A 1 192 ? 29.207 -10.046 -9.076 1.00 41.94 192 PRO A CA 1
ATOM 1537 C C . PRO A 1 192 ? 28.899 -9.085 -7.917 1.00 41.94 192 PRO A C 1
ATOM 1539 O O . PRO A 1 192 ? 27.796 -9.062 -7.370 1.00 41.94 192 PRO A O 1
ATOM 1542 N N . GLN A 1 193 ? 29.861 -8.223 -7.582 1.00 46.94 193 GLN A N 1
ATOM 1543 C CA . GLN A 1 193 ? 29.615 -7.006 -6.804 1.00 46.94 193 GLN A CA 1
ATOM 1544 C C . GLN A 1 193 ? 28.779 -6.015 -7.634 1.00 46.94 193 GLN A C 1
ATOM 1546 O O . GLN A 1 193 ? 29.311 -5.076 -8.215 1.00 46.94 193 GLN A O 1
ATOM 1551 N N . SER A 1 194 ? 27.462 -6.219 -7.704 1.00 43.16 194 SER A N 1
ATOM 1552 C CA . SER A 1 194 ? 26.536 -5.303 -8.398 1.00 43.16 194 SER A CA 1
ATOM 1553 C C . SER A 1 194 ? 25.408 -4.761 -7.508 1.00 43.16 194 SER A C 1
ATOM 1555 O O . SER A 1 194 ? 24.510 -4.081 -7.994 1.00 43.16 194 SER A O 1
ATOM 1557 N N . THR A 1 195 ? 25.443 -4.997 -6.196 1.00 47.91 195 THR A N 1
ATOM 1558 C CA . THR A 1 195 ? 24.379 -4.567 -5.264 1.00 47.91 195 THR A CA 1
ATOM 1559 C C . THR A 1 195 ? 24.761 -3.412 -4.333 1.00 47.91 195 THR A C 1
ATOM 1561 O O . THR A 1 195 ? 23.970 -3.043 -3.472 1.00 47.91 195 THR A O 1
ATOM 1564 N N . LYS A 1 196 ? 25.925 -2.768 -4.511 1.00 46.53 196 LYS A N 1
ATOM 1565 C CA . LYS A 1 196 ? 26.316 -1.586 -3.707 1.00 46.53 196 LYS A CA 1
ATOM 1566 C C . LYS A 1 196 ? 26.137 -0.234 -4.407 1.00 46.53 196 LYS A C 1
ATOM 1568 O O . LYS A 1 196 ? 26.143 0.787 -3.730 1.00 46.53 196 LYS A O 1
ATOM 1573 N N . ALA A 1 197 ? 25.917 -0.206 -5.721 1.00 43.91 197 ALA A N 1
ATOM 1574 C CA . ALA A 1 197 ? 25.754 1.050 -6.464 1.00 43.91 197 ALA A CA 1
ATOM 1575 C C . ALA A 1 197 ? 24.319 1.620 -6.429 1.00 43.91 197 ALA A C 1
ATOM 1577 O O . ALA A 1 197 ? 24.131 2.802 -6.692 1.00 43.91 197 ALA A O 1
ATOM 1578 N N . ILE A 1 198 ? 23.312 0.821 -6.052 1.00 45.94 198 ILE A N 1
ATOM 1579 C CA . ILE A 1 198 ? 21.894 1.246 -6.044 1.00 45.94 198 ILE A CA 1
ATOM 1580 C C . ILE A 1 198 ? 21.462 1.830 -4.680 1.00 45.94 198 ILE A C 1
ATOM 1582 O O . ILE A 1 198 ? 20.427 2.477 -4.573 1.00 45.94 198 ILE A O 1
ATOM 1586 N N . LEU A 1 199 ? 22.284 1.704 -3.632 1.00 45.47 199 LEU A N 1
ATOM 1587 C CA . LEU A 1 199 ? 21.962 2.216 -2.289 1.00 45.47 199 LEU A CA 1
ATOM 1588 C C . LEU A 1 199 ? 22.404 3.667 -2.022 1.00 45.47 199 LEU A C 1
ATOM 1590 O O . LEU A 1 199 ? 22.061 4.210 -0.975 1.00 45.47 199 LEU A O 1
ATOM 1594 N N . ASN A 1 200 ? 23.114 4.319 -2.951 1.00 46.00 200 ASN A N 1
ATOM 1595 C CA . ASN A 1 200 ? 23.646 5.676 -2.742 1.00 46.00 200 ASN A CA 1
ATOM 1596 C C . ASN A 1 200 ? 22.888 6.803 -3.463 1.00 46.00 200 ASN A C 1
ATOM 1598 O O . ASN A 1 200 ? 23.236 7.960 -3.271 1.00 46.00 200 ASN A O 1
ATOM 1602 N N . LEU A 1 201 ? 21.829 6.508 -4.224 1.00 44.50 201 LEU A N 1
ATOM 1603 C CA . LEU A 1 201 ? 21.006 7.539 -4.881 1.00 44.50 201 LEU A CA 1
ATOM 1604 C C . LEU A 1 201 ? 19.778 7.981 -4.063 1.00 44.50 201 LEU A C 1
ATOM 1606 O O . LEU A 1 201 ? 19.189 9.012 -4.365 1.00 44.50 201 LEU A O 1
ATOM 1610 N N . ASN A 1 202 ? 19.436 7.274 -2.980 1.00 48.59 202 ASN A N 1
ATOM 1611 C CA . ASN A 1 202 ? 18.277 7.606 -2.134 1.00 48.59 202 ASN A CA 1
ATOM 1612 C C . ASN A 1 202 ? 18.608 8.474 -0.904 1.00 48.59 202 ASN A C 1
ATOM 1614 O O . ASN A 1 202 ? 17.706 8.832 -0.154 1.00 48.59 202 ASN A O 1
ATOM 1618 N N . LYS A 1 203 ? 19.879 8.838 -0.676 1.00 45.81 203 LYS A N 1
ATOM 1619 C CA . LYS A 1 203 ? 20.271 9.708 0.454 1.00 45.81 203 LYS A CA 1
ATOM 1620 C C . LYS A 1 203 ? 20.297 11.202 0.127 1.00 45.81 203 LYS A C 1
ATOM 1622 O O . LYS A 1 203 ? 20.353 12.008 1.048 1.00 45.81 203 LYS A O 1
ATOM 1627 N N . GLU A 1 204 ? 20.218 11.583 -1.146 1.00 44.97 204 GLU A N 1
ATOM 1628 C CA . GLU A 1 204 ? 20.464 12.971 -1.568 1.00 44.97 204 GLU A CA 1
ATOM 1629 C C . GLU A 1 204 ? 19.194 13.747 -1.967 1.00 44.97 204 GLU A C 1
ATOM 1631 O O . GLU A 1 204 ? 19.261 14.926 -2.298 1.00 44.97 204 GLU A O 1
ATOM 1636 N N . LEU A 1 205 ? 18.013 13.124 -1.855 1.00 43.09 205 LEU A N 1
ATOM 1637 C CA . LEU A 1 205 ? 16.715 13.731 -2.196 1.00 43.09 205 LEU A CA 1
ATOM 1638 C C . LEU A 1 205 ? 15.867 14.172 -0.986 1.00 43.09 205 LEU A C 1
ATOM 1640 O O . LEU A 1 205 ? 14.762 14.673 -1.170 1.00 43.09 205 LEU A O 1
ATOM 1644 N N . HIS A 1 206 ? 16.379 14.055 0.245 1.00 46.00 206 HIS A N 1
ATOM 1645 C CA . HIS A 1 206 ? 15.647 14.434 1.468 1.00 46.00 206 HIS A CA 1
ATOM 1646 C C . HIS A 1 206 ? 16.240 15.622 2.246 1.00 46.00 206 HIS A C 1
ATOM 1648 O O . HIS A 1 206 ? 15.800 15.900 3.356 1.00 46.00 206 HIS A O 1
ATOM 1654 N N . SER A 1 207 ? 17.205 16.362 1.690 1.00 43.91 207 SER A N 1
ATOM 1655 C CA . SER A 1 207 ? 17.853 17.483 2.400 1.00 43.91 207 SER A CA 1
ATOM 1656 C C . SER A 1 207 ? 17.346 18.882 2.027 1.00 43.91 207 SER A C 1
ATOM 1658 O O . SER A 1 207 ? 17.912 19.871 2.488 1.00 43.91 207 SER A O 1
ATOM 1660 N N . LYS A 1 208 ? 16.285 19.013 1.218 1.00 47.59 208 LYS A N 1
ATOM 1661 C CA . LYS A 1 208 ? 15.736 20.327 0.833 1.00 47.59 208 LYS A CA 1
ATOM 1662 C C . LYS A 1 208 ? 14.211 20.348 0.812 1.00 47.59 208 LYS A C 1
ATOM 1664 O O . LYS A 1 208 ? 13.599 20.536 -0.234 1.00 47.59 208 LYS A O 1
ATOM 1669 N N . THR A 1 209 ? 13.608 20.220 1.985 1.00 39.12 209 THR A N 1
ATOM 1670 C CA . THR A 1 209 ? 12.250 20.722 2.221 1.00 39.12 209 THR A CA 1
ATOM 1671 C C . THR A 1 209 ? 12.397 22.007 3.036 1.00 39.12 209 THR A C 1
ATOM 1673 O O . THR A 1 209 ? 12.846 21.926 4.179 1.00 39.12 209 THR A O 1
ATOM 1676 N N . PRO A 1 210 ? 12.120 23.204 2.492 1.00 38.78 210 PRO A N 1
ATOM 1677 C CA . PRO A 1 210 ? 12.098 24.402 3.317 1.00 38.78 210 PRO A CA 1
ATOM 1678 C C . PRO A 1 210 ? 10.888 24.335 4.256 1.00 38.78 210 PRO A C 1
ATOM 1680 O O . PRO A 1 210 ? 9.746 24.255 3.805 1.00 38.78 210 PRO A O 1
ATOM 1683 N N . CYS A 1 211 ? 11.159 24.353 5.564 1.00 38.47 211 CYS A N 1
ATOM 1684 C CA . CYS A 1 211 ? 10.170 24.625 6.601 1.00 38.47 211 CYS A CA 1
ATOM 1685 C C . CYS A 1 211 ? 9.505 25.974 6.314 1.00 38.47 211 CYS A C 1
ATOM 1687 O O . CYS A 1 211 ? 10.180 27.003 6.288 1.00 38.47 211 CYS A O 1
ATOM 1689 N N . ILE A 1 212 ? 8.189 25.974 6.116 1.00 41.06 212 ILE A N 1
ATOM 1690 C CA . ILE A 1 212 ? 7.391 27.197 6.125 1.00 41.06 212 ILE A CA 1
ATOM 1691 C C . ILE A 1 212 ? 6.877 27.362 7.555 1.00 41.06 212 ILE A C 1
ATOM 1693 O O . ILE A 1 212 ? 6.006 26.621 8.004 1.00 41.06 212 ILE A O 1
ATOM 1697 N N . GLU A 1 213 ? 7.466 28.311 8.281 1.00 37.72 213 GLU A N 1
ATOM 1698 C CA . GLU A 1 213 ? 6.943 28.809 9.552 1.00 37.72 213 GLU A CA 1
ATOM 1699 C C . GLU A 1 213 ? 5.594 29.501 9.310 1.00 37.72 213 GLU A C 1
ATOM 1701 O O . GLU A 1 213 ? 5.516 30.511 8.608 1.00 37.72 213 GLU A O 1
ATOM 1706 N N . ALA A 1 214 ? 4.525 28.980 9.909 1.00 36.44 214 ALA A N 1
ATOM 1707 C CA . ALA A 1 214 ? 3.250 29.679 9.987 1.00 36.44 214 ALA A CA 1
ATOM 1708 C C . ALA A 1 214 ? 3.262 30.621 11.203 1.00 36.44 214 ALA A C 1
ATOM 1710 O O . ALA A 1 214 ? 3.278 30.172 12.348 1.00 36.44 214 ALA A O 1
ATOM 1711 N N . LYS A 1 215 ? 3.235 31.937 10.963 1.00 43.56 215 LYS A N 1
ATOM 1712 C CA . LYS A 1 215 ? 2.824 32.936 11.965 1.00 43.56 215 LYS A CA 1
ATOM 1713 C C . LYS A 1 215 ? 1.335 33.252 11.776 1.00 43.56 215 LYS A C 1
ATOM 1715 O O . LYS A 1 215 ? 0.920 33.424 10.628 1.00 43.56 215 LYS A O 1
ATOM 1720 N N . PRO A 1 216 ? 0.532 33.382 12.848 1.00 44.62 216 PRO A N 1
ATOM 1721 C CA . PRO A 1 216 ? -0.872 33.732 12.723 1.00 44.62 216 PRO A CA 1
ATOM 1722 C C . PRO A 1 216 ? -1.026 35.254 12.637 1.00 44.62 216 PRO A C 1
ATOM 1724 O O . PRO A 1 216 ? -0.516 35.989 13.481 1.00 44.62 216 PRO A O 1
ATOM 1727 N N . HIS A 1 217 ? -1.781 35.732 11.651 1.00 35.56 217 HIS A N 1
ATOM 1728 C CA . HIS A 1 217 ? -2.395 37.055 11.704 1.00 35.56 217 HIS A CA 1
ATOM 1729 C C . HIS A 1 217 ? -3.912 36.891 11.654 1.00 35.56 217 HIS A C 1
ATOM 1731 O O . HIS A 1 217 ? -4.508 36.698 10.600 1.00 35.56 217 HIS A O 1
ATOM 1737 N N . TYR A 1 218 ? -4.520 36.971 1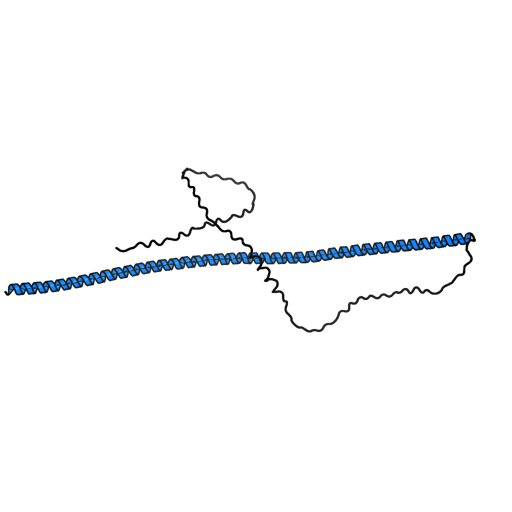2.837 1.00 32.81 218 TYR A N 1
ATOM 1738 C CA . TYR A 1 218 ? -5.921 37.324 13.002 1.00 32.81 218 TYR A CA 1
ATOM 1739 C C . TYR A 1 218 ? -6.092 38.802 12.649 1.00 32.81 218 TYR A C 1
ATOM 1741 O O . TYR A 1 218 ? -5.511 39.663 13.306 1.00 32.81 218 TYR A O 1
ATOM 1749 N N . THR A 1 219 ? -6.958 39.098 11.687 1.00 35.25 219 THR A N 1
ATOM 1750 C CA . THR A 1 219 ? -7.762 40.323 11.707 1.00 35.25 219 THR A CA 1
ATOM 1751 C C . THR A 1 219 ? -9.146 39.963 11.199 1.00 35.25 219 THR A C 1
ATOM 1753 O O . THR A 1 219 ? -9.313 39.598 10.036 1.00 35.25 219 THR A O 1
ATOM 1756 N N . GLY A 1 220 ? -10.121 40.006 12.105 1.00 32.91 220 GLY A N 1
ATOM 1757 C CA . GLY A 1 220 ? -11.520 39.781 11.788 1.00 32.91 220 GLY A CA 1
ATOM 1758 C C . GLY A 1 220 ? -12.093 40.844 10.859 1.00 32.91 220 GLY A C 1
ATOM 1759 O O . GLY A 1 220 ? -11.573 41.951 10.763 1.00 32.91 220 GLY A O 1
ATOM 1760 N N . ASN A 1 221 ? -13.192 40.475 10.208 1.00 32.53 221 ASN A N 1
ATOM 1761 C CA . ASN A 1 221 ? -14.283 41.369 9.839 1.00 32.53 221 ASN A CA 1
ATOM 1762 C C . ASN A 1 221 ? -15.496 40.511 9.456 1.00 32.53 221 ASN A C 1
ATOM 1764 O O . ASN A 1 221 ? -15.574 39.972 8.357 1.00 32.53 221 ASN A O 1
ATOM 1768 N N . ASN A 1 222 ? -16.454 40.408 10.379 1.00 36.12 222 ASN A N 1
ATOM 1769 C CA . ASN A 1 222 ? -17.851 40.162 10.023 1.00 36.12 222 ASN A CA 1
ATOM 1770 C C . ASN A 1 222 ? -18.365 41.380 9.242 1.00 36.12 222 ASN A C 1
ATOM 1772 O O . ASN A 1 222 ? -18.040 42.515 9.604 1.00 36.12 222 ASN A O 1
ATOM 1776 N N . PRO A 1 223 ? -19.230 41.177 8.235 1.00 46.28 223 PRO A N 1
ATOM 1777 C CA . PRO A 1 223 ? -20.592 41.649 8.458 1.00 46.28 223 PRO A CA 1
ATOM 1778 C C . PRO A 1 223 ? -21.700 40.781 7.834 1.00 46.28 223 PRO A C 1
ATOM 1780 O O . PRO A 1 223 ? -21.707 40.476 6.649 1.00 46.28 223 PRO A O 1
ATOM 1783 N N . SER A 1 224 ? -22.717 40.570 8.669 1.00 32.75 224 SER A N 1
ATOM 1784 C CA . SER A 1 224 ? -24.144 40.792 8.402 1.00 32.75 224 SER A CA 1
ATOM 1785 C C . SER A 1 224 ? -24.894 39.921 7.381 1.00 32.75 224 SER A C 1
ATOM 1787 O O . SER A 1 224 ? -24.803 40.066 6.165 1.00 32.75 224 SER A O 1
ATOM 1789 N N . LEU A 1 225 ? -25.785 39.117 7.964 1.00 37.97 225 LEU A N 1
ATOM 1790 C CA . LEU A 1 225 ? -27.025 38.568 7.420 1.00 37.97 225 LEU A CA 1
ATOM 1791 C C . LEU A 1 225 ? -27.758 39.508 6.443 1.00 37.97 225 LEU A C 1
ATOM 1793 O O . LEU A 1 225 ? -28.204 40.588 6.831 1.00 37.97 225 LEU A O 1
ATOM 1797 N N . LYS A 1 226 ? -28.049 39.008 5.234 1.00 35.53 226 LYS A N 1
ATOM 1798 C CA . LYS A 1 226 ? -29.297 39.308 4.514 1.00 35.53 226 LYS A CA 1
ATOM 1799 C C . LYS A 1 226 ? -29.828 38.063 3.807 1.00 35.53 226 LYS A C 1
ATOM 1801 O O . LYS A 1 226 ? -29.244 37.543 2.865 1.00 35.53 226 LYS A O 1
ATOM 1806 N N . THR A 1 227 ? -30.983 37.632 4.286 1.00 35.25 227 THR A N 1
ATOM 1807 C CA . THR A 1 227 ? -31.939 36.729 3.654 1.00 35.25 227 THR A CA 1
ATOM 1808 C C . THR A 1 227 ? -32.466 37.312 2.343 1.00 35.25 227 THR A C 1
ATOM 1810 O O . THR A 1 227 ? -32.995 38.420 2.346 1.00 35.25 227 THR A O 1
ATOM 1813 N N . ILE A 1 228 ? -32.426 36.542 1.247 1.00 36.94 228 ILE A N 1
ATOM 1814 C CA . ILE A 1 228 ? -33.403 36.651 0.151 1.00 36.94 228 ILE A CA 1
ATOM 1815 C C . ILE A 1 228 ? -33.802 35.245 -0.313 1.00 36.94 228 ILE A C 1
ATOM 1817 O O . ILE A 1 228 ? -32.990 34.348 -0.505 1.00 36.94 228 ILE A O 1
ATOM 1821 N N . SER A 1 229 ? -35.115 35.108 -0.420 1.00 30.36 229 SER A N 1
ATOM 1822 C CA . SER A 1 229 ? -35.931 33.954 -0.755 1.00 30.36 229 SER A CA 1
ATOM 1823 C C . SER A 1 229 ? -36.048 33.724 -2.271 1.00 30.36 229 SER A C 1
ATOM 1825 O O . SER A 1 229 ? -35.928 34.660 -3.053 1.00 30.36 229 SER A O 1
ATOM 1827 N N . SER A 1 230 ? -36.469 32.501 -2.615 1.00 34.06 230 SER A N 1
ATOM 1828 C CA . SER A 1 230 ? -37.365 32.130 -3.728 1.00 34.06 230 SER A CA 1
ATOM 1829 C C . SER A 1 230 ? -36.803 31.428 -4.975 1.00 34.06 230 SER A C 1
ATOM 1831 O O . SER A 1 230 ? -36.210 32.025 -5.859 1.00 34.06 230 SER A O 1
ATOM 1833 N N . LYS A 1 231 ? -37.255 30.166 -5.074 1.00 33.97 231 LYS A N 1
ATOM 1834 C CA . LYS A 1 231 ? -37.968 29.526 -6.200 1.00 33.97 231 LYS A CA 1
ATOM 1835 C C . LYS A 1 231 ? -37.230 29.279 -7.529 1.00 33.97 231 LYS A C 1
ATOM 1837 O O . LYS A 1 231 ? -37.130 30.152 -8.374 1.00 33.97 231 LYS A O 1
ATOM 1842 N N . ASN A 1 232 ? -37.012 27.980 -7.762 1.00 31.97 232 ASN A N 1
ATOM 1843 C CA . ASN A 1 232 ? -37.678 27.161 -8.792 1.00 31.97 232 ASN A CA 1
ATOM 1844 C C . ASN A 1 232 ? -37.497 27.571 -10.270 1.00 31.97 232 ASN A C 1
ATOM 1846 O O . ASN A 1 232 ? -38.102 28.548 -10.705 1.00 31.97 232 ASN A O 1
ATOM 1850 N N . LYS A 1 233 ? -36.834 26.716 -11.067 1.00 35.34 233 LYS A N 1
ATOM 1851 C CA . LYS A 1 233 ? -37.425 26.013 -12.231 1.00 35.34 233 LYS A CA 1
ATOM 1852 C C . LYS A 1 233 ? -36.376 25.228 -13.030 1.00 35.34 233 LYS A C 1
ATOM 1854 O O . LYS A 1 233 ? -35.279 25.707 -13.288 1.00 35.34 233 LYS A O 1
ATOM 1859 N N . ASN A 1 234 ? -36.802 24.039 -13.445 1.00 39.03 234 ASN A N 1
ATOM 1860 C CA . ASN A 1 234 ? -36.202 23.172 -14.456 1.00 39.03 234 ASN A CA 1
ATOM 1861 C C . ASN A 1 234 ? -35.943 23.916 -15.778 1.00 39.03 234 ASN A C 1
ATOM 1863 O O . ASN A 1 234 ? -36.720 24.808 -16.119 1.00 39.03 234 ASN A O 1
ATOM 1867 N N . ASN A 1 235 ? -34.938 23.474 -16.542 1.00 34.81 235 ASN A N 1
ATOM 1868 C CA . ASN A 1 235 ? -35.089 23.151 -17.966 1.00 34.81 235 ASN A CA 1
ATOM 1869 C C . ASN A 1 235 ? -33.836 22.476 -18.539 1.00 34.81 235 ASN A C 1
ATOM 1871 O O . ASN A 1 235 ? -32.704 22.874 -18.271 1.00 34.81 235 ASN A O 1
ATOM 1875 N N . ASP A 1 236 ? -34.111 21.463 -19.353 1.00 36.97 236 ASP A N 1
ATOM 1876 C CA . ASP A 1 236 ? -33.209 20.733 -20.233 1.00 36.97 236 ASP A CA 1
ATOM 1877 C C . ASP A 1 236 ? -32.473 21.639 -21.232 1.00 36.97 236 ASP A C 1
ATOM 1879 O O . ASP A 1 236 ? -33.041 22.615 -21.722 1.00 36.97 236 ASP A O 1
ATOM 1883 N N . ALA A 1 237 ? -31.254 21.250 -21.617 1.00 33.69 237 ALA A N 1
ATOM 1884 C CA . ALA A 1 237 ? -30.897 20.963 -23.014 1.00 33.69 237 ALA A CA 1
ATOM 1885 C C . ALA A 1 237 ? -29.388 20.720 -23.167 1.00 33.69 237 ALA A C 1
ATOM 1887 O O . ALA A 1 237 ? -28.542 21.460 -22.669 1.00 33.69 237 ALA A O 1
ATOM 1888 N N . SER A 1 238 ? -29.074 19.670 -23.920 1.00 35.62 238 SER A N 1
ATOM 1889 C CA . SER A 1 238 ? -27.754 19.309 -24.425 1.00 35.62 238 SER A CA 1
ATOM 1890 C C . SER A 1 238 ? -27.043 20.461 -25.140 1.00 35.62 238 SER A C 1
ATOM 1892 O O . SER A 1 238 ? -27.674 21.167 -25.919 1.00 35.62 238 SER A O 1
ATOM 1894 N N . THR A 1 239 ? -25.715 20.548 -25.007 1.00 32.81 239 THR A N 1
ATOM 1895 C CA . THR A 1 239 ? -24.775 20.738 -26.132 1.00 32.81 239 THR A CA 1
ATOM 1896 C C . THR A 1 239 ? -23.353 20.422 -25.666 1.00 32.81 239 THR A C 1
ATOM 1898 O O . THR A 1 239 ? -22.889 20.881 -24.628 1.00 32.81 239 THR A O 1
ATOM 1901 N N . ALA A 1 240 ? -22.692 19.575 -26.450 1.00 39.50 240 ALA A N 1
ATOM 1902 C CA . ALA A 1 240 ? -21.344 19.067 -26.268 1.00 39.50 240 ALA A CA 1
ATOM 1903 C C . ALA A 1 240 ? -20.285 20.167 -26.180 1.00 39.50 240 ALA A C 1
ATOM 1905 O O . ALA A 1 240 ? -20.259 21.003 -27.074 1.00 39.50 240 ALA A O 1
ATOM 1906 N N . GLN A 1 241 ? -19.343 20.062 -25.231 1.00 34.03 241 GLN A N 1
ATOM 1907 C CA . GLN A 1 241 ? -17.961 20.526 -25.404 1.00 34.03 241 GLN A CA 1
ATOM 1908 C C . GLN A 1 241 ? -16.966 19.703 -24.563 1.00 34.03 241 GLN A C 1
ATOM 1910 O O . GLN A 1 241 ? -17.102 19.556 -23.356 1.00 34.03 241 GLN A O 1
ATOM 1915 N N . ASN A 1 242 ? -15.960 19.185 -25.271 1.00 33.94 242 ASN A N 1
ATOM 1916 C CA . ASN A 1 242 ? -14.547 19.141 -24.893 1.00 33.94 242 ASN A CA 1
ATOM 1917 C C . ASN A 1 242 ? -14.154 18.448 -23.567 1.00 33.94 242 ASN A C 1
ATOM 1919 O O . ASN A 1 242 ? -14.137 19.048 -22.497 1.00 33.94 242 ASN A O 1
ATOM 1923 N N . LYS A 1 243 ? -13.728 17.179 -23.665 1.00 37.09 243 LYS A N 1
ATOM 1924 C CA . LYS A 1 243 ? -13.076 16.445 -22.570 1.00 37.09 243 LYS A CA 1
ATOM 1925 C C . LYS A 1 243 ? -11.647 16.965 -22.363 1.00 37.09 243 LYS A C 1
ATOM 1927 O O . LYS A 1 243 ? -10.692 16.372 -22.857 1.00 37.09 243 LYS A O 1
ATOM 1932 N N . HIS A 1 244 ? -11.508 18.056 -21.618 1.00 35.06 244 HIS A N 1
ATOM 1933 C CA . HIS A 1 244 ? -10.286 18.331 -20.869 1.00 35.06 244 HIS A CA 1
ATOM 1934 C C . HIS A 1 244 ? -10.370 17.586 -19.534 1.00 35.06 244 HIS A C 1
ATOM 1936 O O . HIS A 1 244 ? -11.332 17.752 -18.790 1.00 35.06 244 HIS A O 1
ATOM 1942 N N . TYR A 1 245 ? -9.372 16.752 -19.246 1.00 37.22 245 TYR A N 1
ATOM 1943 C CA . TYR A 1 245 ? -9.167 16.168 -17.924 1.00 37.22 245 TYR A CA 1
ATOM 1944 C C . TYR A 1 245 ? -8.815 17.297 -16.946 1.00 37.22 245 TYR A C 1
ATOM 1946 O O . TYR A 1 245 ? -7.652 17.674 -16.820 1.00 37.22 245 TYR A O 1
ATOM 1954 N N . ALA A 1 246 ? -9.831 17.869 -16.303 1.00 36.28 246 ALA A N 1
ATOM 1955 C CA . ALA A 1 246 ? -9.656 18.648 -15.091 1.00 36.28 246 ALA A CA 1
ATOM 1956 C C . ALA A 1 246 ? -9.525 17.657 -13.930 1.00 36.28 246 ALA A C 1
ATOM 1958 O O . ALA A 1 246 ? -10.376 16.795 -13.722 1.00 36.28 246 ALA A O 1
ATOM 1959 N N . VAL A 1 247 ? -8.391 17.735 -13.243 1.00 41.53 247 VAL A N 1
ATOM 1960 C CA . VAL A 1 247 ? -8.153 17.063 -11.972 1.00 41.53 247 VAL A CA 1
ATOM 1961 C C . VAL A 1 247 ? -9.032 17.771 -10.948 1.00 41.53 247 VAL A C 1
ATOM 1963 O O . VAL A 1 247 ? -8.709 18.885 -10.539 1.00 41.53 247 VAL A O 1
ATOM 1966 N N . ASP A 1 248 ? -10.148 17.154 -10.569 1.00 37.50 248 ASP A N 1
ATOM 1967 C CA . ASP A 1 248 ? -10.925 17.616 -9.425 1.00 37.50 248 ASP A CA 1
ATOM 1968 C C . ASP A 1 248 ? -10.089 17.380 -8.161 1.00 37.50 248 ASP A C 1
ATOM 1970 O O . ASP A 1 248 ? -9.823 16.246 -7.751 1.00 37.50 248 ASP A O 1
ATOM 1974 N N . LEU A 1 249 ? -9.614 18.486 -7.583 1.00 40.06 249 LEU A N 1
ATOM 1975 C CA . LEU A 1 249 ? -9.081 18.544 -6.230 1.00 40.06 249 LEU A CA 1
ATOM 1976 C C . LEU A 1 249 ? -10.197 18.094 -5.282 1.00 40.06 249 LEU A C 1
ATOM 1978 O O . LEU A 1 249 ? -11.227 18.754 -5.165 1.00 40.06 249 LEU A O 1
ATOM 1982 N N . ILE A 1 250 ? -9.989 16.961 -4.617 1.00 42.22 250 ILE A N 1
ATOM 1983 C CA . ILE A 1 250 ? -10.840 16.518 -3.516 1.00 42.22 250 ILE A CA 1
ATOM 1984 C C . ILE A 1 250 ? -10.637 17.512 -2.369 1.00 42.22 250 ILE A C 1
ATOM 1986 O O . ILE A 1 250 ? -9.552 17.593 -1.793 1.00 42.22 250 ILE A O 1
ATOM 1990 N N . ASP A 1 251 ? -11.685 18.275 -2.077 1.00 38.38 251 ASP A N 1
ATOM 1991 C CA . ASP A 1 251 ? -11.787 19.157 -0.920 1.00 38.38 251 ASP A CA 1
ATOM 1992 C C . ASP A 1 251 ? -11.819 18.283 0.347 1.00 38.38 251 ASP A C 1
ATOM 1994 O O . ASP A 1 251 ? -12.801 17.587 0.619 1.00 38.38 251 ASP A O 1
ATOM 1998 N N . MET A 1 252 ? -10.705 18.228 1.085 1.00 40.94 252 MET A N 1
ATOM 1999 C CA . MET A 1 252 ? -10.684 17.609 2.410 1.00 40.94 252 MET A CA 1
ATOM 2000 C C . MET A 1 252 ? -11.370 18.563 3.384 1.00 40.94 252 MET A C 1
ATOM 2002 O O . MET A 1 252 ? -10.744 19.473 3.926 1.00 40.94 252 MET A O 1
ATOM 2006 N N . GLN A 1 253 ? -12.654 18.329 3.637 1.00 41.28 253 GLN A N 1
ATOM 2007 C CA . GLN A 1 253 ? -13.328 18.906 4.793 1.00 41.28 253 GLN A CA 1
ATOM 2008 C C . GLN A 1 253 ? -12.665 18.367 6.065 1.00 41.28 253 GLN A C 1
ATOM 2010 O O . GLN A 1 253 ? -12.870 17.224 6.474 1.00 41.28 253 GLN A O 1
ATOM 2015 N N . HIS A 1 254 ? -11.824 19.205 6.667 1.00 39.38 254 HIS A N 1
ATOM 2016 C CA . HIS A 1 254 ? -11.344 19.028 8.025 1.00 39.38 254 HIS A CA 1
ATOM 2017 C C . HIS A 1 254 ? -12.551 19.096 8.964 1.00 39.38 254 HIS A C 1
ATOM 2019 O O . HIS A 1 254 ? -13.175 20.142 9.117 1.00 39.38 254 HIS A O 1
ATOM 2025 N N . HIS A 1 255 ? -12.903 17.964 9.568 1.00 41.16 255 HIS A N 1
ATOM 2026 C CA . HIS A 1 255 ? -13.755 17.968 10.746 1.00 41.16 255 HIS A CA 1
ATOM 2027 C C . HIS A 1 255 ? -12.915 18.482 11.913 1.00 41.16 255 HIS A C 1
ATOM 2029 O O . HIS A 1 255 ? -11.959 17.827 12.329 1.00 41.16 255 HIS A O 1
ATOM 2035 N N . ASP A 1 256 ? -13.260 19.672 12.399 1.00 40.94 256 ASP A N 1
ATOM 2036 C CA . ASP A 1 256 ? -12.742 20.221 13.643 1.00 40.94 256 ASP A CA 1
ATOM 2037 C C . ASP A 1 256 ? -13.036 19.235 14.781 1.00 40.94 256 ASP A C 1
ATOM 2039 O O . ASP A 1 256 ? -14.188 19.019 15.169 1.00 40.94 256 ASP A O 1
ATOM 2043 N N . SER A 1 257 ? -11.981 18.617 15.314 1.00 41.06 257 SER A N 1
ATOM 2044 C CA . SER A 1 257 ? -12.024 17.944 16.607 1.00 41.06 257 SER A CA 1
ATOM 2045 C C . SER A 1 257 ? -12.232 19.007 17.681 1.00 41.06 257 SER A C 1
ATOM 2047 O O . SER A 1 257 ? -11.276 19.606 18.173 1.00 41.06 257 SER A O 1
ATOM 2049 N N . LEU A 1 258 ? -13.496 19.248 18.024 1.00 45.16 258 LEU A N 1
ATOM 2050 C CA . LEU A 1 258 ? -13.881 19.903 19.267 1.00 45.16 258 LEU A CA 1
ATOM 2051 C C . LEU A 1 258 ? -13.422 19.004 20.418 1.00 45.16 258 LEU A C 1
ATOM 2053 O O . LEU A 1 258 ? -14.033 17.979 20.717 1.00 45.16 258 LEU A O 1
ATOM 2057 N N . TRP A 1 259 ? -12.293 19.376 21.012 1.00 44.28 259 TRP A N 1
ATOM 2058 C CA . TRP A 1 259 ? -11.897 18.916 22.332 1.00 44.28 259 TRP A CA 1
ATOM 2059 C C . TRP A 1 259 ? -12.982 19.385 23.300 1.00 44.28 259 TRP A C 1
ATOM 2061 O O . TRP A 1 259 ? -13.209 20.585 23.433 1.00 44.28 259 TRP A O 1
ATOM 2071 N N . PHE A 1 260 ? -13.710 18.441 23.892 1.00 42.66 260 PHE A N 1
ATOM 2072 C CA . PHE A 1 260 ? -14.600 18.743 25.003 1.00 42.66 260 PHE A CA 1
ATOM 2073 C C . PHE A 1 260 ? -13.717 19.158 26.181 1.00 42.66 260 PHE A C 1
ATOM 2075 O O . PHE A 1 260 ? -12.843 18.393 26.586 1.00 42.66 260 PHE A O 1
ATOM 2082 N N . GLU A 1 261 ? -13.899 20.389 26.652 1.00 44.72 261 GLU A N 1
ATOM 2083 C CA . GLU A 1 261 ? -13.389 20.817 27.948 1.00 44.72 261 GLU A CA 1
ATOM 2084 C C . GLU A 1 261 ? -14.136 20.022 29.028 1.00 44.72 261 GLU A C 1
ATOM 2086 O O . GLU A 1 261 ? -15.358 19.862 28.968 1.00 44.72 261 GLU A O 1
ATOM 2091 N N . ASP A 1 262 ? -13.365 19.447 29.949 1.00 46.16 262 ASP A N 1
ATOM 2092 C CA . ASP A 1 262 ? -13.857 18.804 31.159 1.00 46.16 262 ASP A CA 1
ATOM 2093 C C . ASP A 1 262 ? -14.484 19.883 32.055 1.00 46.16 262 ASP A C 1
ATOM 2095 O O . ASP A 1 262 ? -13.771 20.628 32.727 1.00 46.16 262 ASP A O 1
ATOM 2099 N N . ASP A 1 263 ? -15.814 19.969 32.070 1.00 50.06 263 ASP A N 1
ATOM 2100 C CA . ASP A 1 263 ? -16.546 20.678 33.122 1.00 50.06 263 ASP A CA 1
ATOM 2101 C C . ASP A 1 263 ? -16.496 19.816 34.401 1.00 50.06 263 ASP A C 1
ATOM 2103 O O . ASP A 1 263 ? -17.409 19.043 34.704 1.00 50.06 263 ASP A O 1
ATOM 2107 N N . GLU A 1 264 ? -15.385 19.903 35.138 1.00 53.84 264 GLU A N 1
ATOM 2108 C CA . GLU A 1 264 ? -15.372 19.599 36.569 1.00 53.84 264 GLU A CA 1
ATOM 2109 C C . GLU A 1 264 ? -16.062 20.748 37.311 1.00 53.84 264 GLU A C 1
ATOM 2111 O O . GLU A 1 264 ? -15.427 21.750 37.608 1.00 53.84 264 GLU A O 1
ATOM 2116 N N . ASP A 1 265 ? -17.346 20.591 37.626 1.00 55.19 265 ASP A N 1
ATOM 2117 C CA . ASP A 1 265 ? -18.028 21.386 38.652 1.00 55.19 265 ASP A CA 1
ATOM 2118 C C . ASP A 1 265 ? -19.129 20.530 39.300 1.00 55.19 265 ASP A C 1
ATOM 2120 O O . ASP A 1 265 ? -20.300 20.599 38.942 1.00 55.19 265 ASP A O 1
ATOM 2124 N N . ASP A 1 266 ? -18.735 19.710 40.276 1.00 52.91 266 ASP A N 1
ATOM 2125 C CA . ASP A 1 266 ? -19.623 19.186 41.322 1.00 52.91 266 ASP A CA 1
ATOM 2126 C C . ASP A 1 266 ? -18.898 19.335 42.675 1.00 52.91 266 ASP A C 1
ATOM 2128 O O . ASP A 1 266 ? -18.548 18.368 43.361 1.00 52.91 266 ASP A O 1
ATOM 2132 N N . GLU A 1 267 ? -18.621 20.587 43.053 1.00 62.09 267 GLU A N 1
ATOM 2133 C CA . GLU A 1 267 ? -18.207 20.931 44.411 1.00 62.09 267 GLU A CA 1
ATOM 2134 C C . GLU A 1 267 ? -19.422 20.825 45.347 1.00 62.09 267 GLU A C 1
ATOM 2136 O O . GLU A 1 267 ? -20.376 21.601 45.291 1.00 62.09 267 GLU A O 1
ATOM 2141 N N . TYR A 1 268 ? -19.382 19.814 46.213 1.00 46.50 268 TYR A N 1
ATOM 2142 C CA . TYR A 1 268 ? -20.252 19.682 47.376 1.00 46.50 268 TYR A CA 1
ATOM 2143 C C . TYR A 1 268 ? -20.006 20.834 48.362 1.00 46.50 268 TYR A C 1
ATOM 2145 O O . TYR A 1 268 ? -18.931 20.895 48.963 1.00 46.50 268 TYR A O 1
ATOM 2153 N N . GLN A 1 269 ? -21.037 21.642 48.633 1.00 49.84 269 GLN A N 1
ATOM 2154 C CA . GLN A 1 269 ? -21.273 22.273 49.941 1.00 49.84 269 GLN A CA 1
ATOM 2155 C C . GLN A 1 269 ? -22.761 22.523 50.193 1.00 49.84 269 GLN A C 1
ATOM 2157 O O . GLN A 1 269 ? -23.428 23.126 49.326 1.00 49.84 269 GLN A O 1
#

Foldseek 3Di:
DVVVVVVVVVVVVVVVVVVVVVVVVVVVVVVVVVVVVVVVVVVVVVVVVVVVVVVVVVVVVVVVVVVVVVVVVVVVVVVVVVVVVVVVVVVVVVVVVVVVVVVVVVVVVVVVVVVVVVVVVVVVVVVVVVVVVVVVVVVVVVVVVCVVVVNPPDDDDDDPPDDDPPPPPPPDDDPPPDDDDDDDDDDDDDDDPPPPPVVPPVPPPPPDDDDDDDDDDDDDDDDDDDDDDDDDDDDDDDDDDDDDPDDPDDPPPDDPPPDDDDPPDPDDD

pLDDT: mean 71.01, std 27.69, range [30.36, 98.62]

Radius of gyration: 59.35 Å; chains: 1; bounding box: 131×69×182 Å

Secondary structure (DSSP, 8-state):
-HHHHHHHHHHHHHHHHHHHHHHHHHHHHHHHHHHHHHHHHHHHHHHHHHHHHHHHHHHHHHHHHHHHHHHHHHHHHHHHHHHHHHHHHHHHHHHHHHHHHHHHHHHHHHHHHHHHHHHHHHHHHHHHHHHHHHHHHHHHHHHHHHHHTT---S----------------------------------------SSSSSSSSSSSSS--------------------------------------------------------------

Organism: Batrachochytrium dendrobatidis (strain JEL423) (NCBI:txid403673)

Sequence (269 aa):
MANIRKEMQNAELNHLTEMADLERSLLEARMKLQKEAENKIKSMESAAHEKAAKYLTDHTTALEAENSRLSQDLRKVTLATQQQIAHIECLERENRELEREQRLRHDLVKIRLKKIVEAQELDARYKNKQKYLHASRNKQIVANALYNKGLSALGSPLKMNKVHSLQVSDDTEINSSSKKSTGYGNRSTTEPQSTKAILNLNKELHSKTPCIEAKPHYTGNNPSLKTISSKNKNNDASTAQNKHYAVDLIDMQHHDSLWFEDDEDDEYQ